Protein AF-A0A927AHJ4-F1 (afdb_monomer_lite)

pLDDT: mean 78.79, std 17.61, range [33.81, 98.25]

Foldseek 3Di:
DLVLLVVAPLVVLLVLLVVLCVVVVPDALLRSLLLLLLLLLLQLLPLLQVPDPDVPSNLCNAPVPVSVLLNSLSSSLSSSCSSLVHDSPPPCSSVVSVVLVCLLQLVPVAPVPVDDVPDSPPLLQLFQSSLSSSLSSQLSSQLSNQVSVLVVVVCVDPVSVVVSSVVSVVSSVVSSVLRLLLLLLLLQLQCLLPDPDDLVRSVVLSVVVNHDPSNNVSSVVSVVVDDDLVVSLVSHDLSCLLSSLSNLVVSCPSVVHRDPSSVVSSVVSCVSNVDDPVVSSVSSNSVND

Radius of gyration: 19.17 Å; chains: 1; bounding box: 46×44×54 Å

Structure (mmCIF, N/CA/C/O backbone):
data_AF-A0A927AHJ4-F1
#
_entry.id   AF-A0A927AHJ4-F1
#
loop_
_atom_site.group_PDB
_atom_site.id
_atom_site.type_symbol
_atom_site.label_atom_id
_atom_site.label_alt_id
_atom_site.label_comp_id
_atom_site.label_asym_id
_atom_site.label_entity_id
_atom_site.label_seq_id
_atom_site.pdbx_PDB_ins_code
_atom_site.Cartn_x
_atom_site.Cartn_y
_atom_site.Cartn_z
_atom_site.occupancy
_atom_site.B_iso_or_equiv
_atom_site.auth_seq_id
_atom_site.auth_comp_id
_atom_site.auth_asym_id
_atom_site.auth_atom_id
_atom_site.pdbx_PDB_model_num
ATOM 1 N N . LEU A 1 1 ? 13.690 13.723 -1.959 1.00 69.19 1 LEU A N 1
ATOM 2 C CA . LEU A 1 1 ? 13.551 12.605 -2.919 1.00 69.19 1 LEU A CA 1
ATOM 3 C C . LEU A 1 1 ? 14.905 12.055 -3.380 1.00 69.19 1 LEU A C 1
ATOM 5 O O . LEU A 1 1 ? 15.250 10.980 -2.925 1.00 69.19 1 LEU A O 1
ATOM 9 N N . LEU A 1 2 ? 15.726 12.778 -4.159 1.00 75.50 2 LEU A N 1
ATOM 10 C CA . LEU A 1 2 ? 17.047 12.284 -4.621 1.00 75.50 2 LEU A CA 1
ATOM 11 C C . LEU A 1 2 ? 17.959 11.728 -3.507 1.00 75.50 2 LEU A C 1
ATOM 13 O O . LEU A 1 2 ? 18.546 10.663 -3.662 1.00 75.50 2 LEU A O 1
ATOM 17 N N . GLY A 1 3 ? 18.043 12.418 -2.364 1.00 74.06 3 GLY A N 1
ATOM 18 C CA . GLY A 1 3 ? 18.821 11.944 -1.212 1.00 74.06 3 GLY A CA 1
ATOM 19 C C . GLY A 1 3 ? 18.291 10.655 -0.566 1.00 74.06 3 GLY A C 1
ATOM 20 O O . GLY A 1 3 ? 19.067 9.946 0.060 1.00 74.06 3 GLY A O 1
ATOM 21 N N . ILE A 1 4 ? 17.001 10.343 -0.732 1.00 75.50 4 ILE A N 1
ATOM 22 C CA . ILE A 1 4 ? 16.362 9.110 -0.237 1.00 75.50 4 ILE A CA 1
ATOM 23 C C . ILE A 1 4 ? 16.544 7.981 -1.253 1.00 75.50 4 ILE A C 1
ATOM 25 O O . ILE A 1 4 ? 16.882 6.871 -0.873 1.00 75.50 4 ILE A O 1
ATOM 29 N N . ILE A 1 5 ? 16.422 8.276 -2.552 1.00 81.75 5 ILE A N 1
ATOM 30 C CA . ILE A 1 5 ? 16.697 7.316 -3.634 1.00 81.75 5 ILE A CA 1
ATOM 31 C C . ILE A 1 5 ? 18.113 6.735 -3.503 1.00 81.75 5 ILE A C 1
ATOM 33 O O . ILE A 1 5 ? 18.320 5.546 -3.709 1.00 81.75 5 ILE A O 1
ATOM 37 N N . ASN A 1 6 ? 19.092 7.552 -3.101 1.00 84.94 6 ASN A N 1
ATOM 38 C CA . ASN A 1 6 ? 20.467 7.095 -2.870 1.00 84.94 6 ASN A CA 1
ATOM 39 C C . ASN A 1 6 ? 20.633 6.149 -1.665 1.00 84.94 6 ASN A C 1
ATOM 41 O O . ASN A 1 6 ? 21.707 5.575 -1.519 1.00 84.94 6 ASN A O 1
ATOM 45 N N . GLN A 1 7 ? 19.621 6.016 -0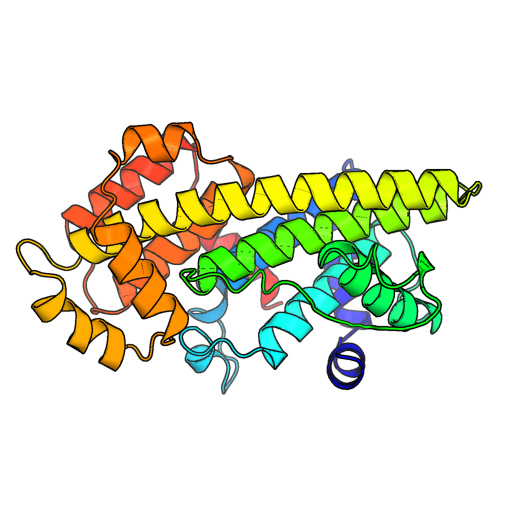.805 1.00 85.62 7 GLN A N 1
ATOM 46 C CA . GLN A 1 7 ? 19.634 5.118 0.353 1.00 85.62 7 GLN A CA 1
ATOM 47 C C . GLN A 1 7 ? 19.030 3.745 0.032 1.00 85.62 7 GLN A C 1
ATOM 49 O O . GLN A 1 7 ? 19.074 2.861 0.881 1.00 85.62 7 GLN A O 1
ATOM 54 N N . VAL A 1 8 ? 18.460 3.556 -1.166 1.00 87.38 8 VAL A N 1
ATOM 55 C CA . VAL A 1 8 ? 17.911 2.262 -1.581 1.00 87.38 8 VAL A CA 1
ATOM 56 C C . VAL A 1 8 ? 19.048 1.253 -1.732 1.00 87.38 8 VAL A C 1
ATOM 58 O O . VAL A 1 8 ? 19.974 1.453 -2.521 1.00 87.38 8 VAL A O 1
ATOM 61 N N . ASP A 1 9 ? 18.947 0.144 -1.001 1.00 90.94 9 ASP A N 1
ATOM 62 C CA . ASP A 1 9 ? 19.813 -1.014 -1.188 1.00 90.94 9 ASP A CA 1
ATOM 63 C C . ASP A 1 9 ? 19.350 -1.800 -2.421 1.00 90.94 9 ASP A C 1
ATOM 65 O O . ASP A 1 9 ? 18.454 -2.643 -2.363 1.00 90.94 9 ASP A O 1
ATOM 69 N N . VAL A 1 10 ? 19.959 -1.491 -3.565 1.00 94.69 10 VAL A N 1
ATOM 70 C CA . VAL A 1 10 ? 19.630 -2.135 -4.844 1.00 94.69 10 VAL A CA 1
ATOM 71 C C . VAL A 1 10 ? 19.998 -3.619 -4.876 1.00 94.69 10 VAL A C 1
ATOM 73 O O . VAL A 1 10 ? 19.383 -4.370 -5.625 1.00 94.69 10 VAL A O 1
ATOM 76 N N . VAL A 1 11 ? 20.962 -4.062 -4.059 1.00 94.75 11 VAL A N 1
ATOM 77 C CA . VAL A 1 11 ? 21.350 -5.479 -3.985 1.00 94.75 11 VAL A CA 1
ATOM 78 C C . VAL A 1 11 ? 20.276 -6.262 -3.245 1.00 94.75 11 VAL A C 1
ATOM 80 O O . VAL A 1 11 ? 19.843 -7.311 -3.721 1.00 94.75 11 VAL A O 1
ATOM 83 N N . LYS A 1 12 ? 19.802 -5.728 -2.113 1.00 92.12 12 LYS A N 1
ATOM 84 C CA . LYS A 1 12 ? 18.667 -6.309 -1.394 1.00 92.12 12 LYS A CA 1
ATOM 85 C C . LYS A 1 12 ? 17.409 -6.318 -2.266 1.00 92.12 12 LYS A C 1
ATOM 87 O O . LYS A 1 12 ? 16.767 -7.358 -2.383 1.00 92.12 12 LYS A O 1
ATOM 92 N N . ALA A 1 13 ? 17.093 -5.196 -2.917 1.00 94.06 13 ALA A N 1
ATOM 93 C CA . ALA A 1 13 ? 15.915 -5.083 -3.775 1.00 94.06 13 ALA A CA 1
ATOM 94 C C . ALA A 1 13 ? 15.897 -6.153 -4.882 1.00 94.06 13 ALA A C 1
ATOM 96 O O . ALA A 1 13 ? 14.869 -6.789 -5.106 1.00 94.06 13 ALA A O 1
ATOM 97 N N . GLU A 1 14 ? 17.037 -6.392 -5.536 1.00 95.88 14 GLU A N 1
ATOM 98 C CA . GLU A 1 14 ? 17.171 -7.442 -6.549 1.00 95.88 14 GLU A CA 1
ATOM 99 C C . GLU A 1 14 ? 1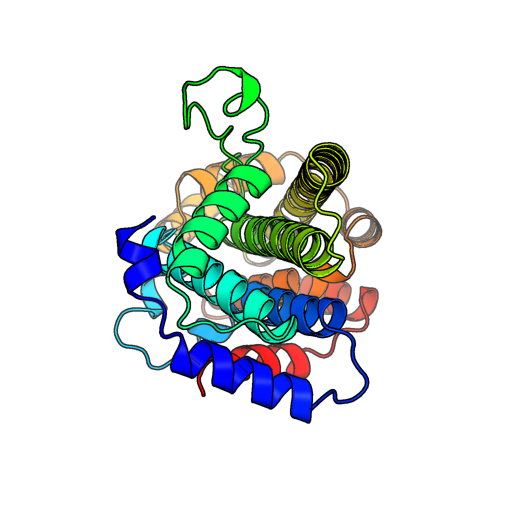6.996 -8.845 -5.947 1.00 95.88 14 GLU A C 1
ATOM 101 O O . GLU A 1 14 ? 16.248 -9.664 -6.484 1.00 95.88 14 GLU A O 1
ATOM 106 N N . ALA A 1 15 ? 17.634 -9.117 -4.804 1.00 94.62 15 ALA A N 1
ATOM 107 C CA . ALA A 1 15 ? 17.540 -10.409 -4.128 1.00 94.62 15 ALA A CA 1
ATOM 108 C C . ALA A 1 15 ? 16.101 -10.743 -3.700 1.00 94.62 15 ALA A C 1
ATOM 110 O O . ALA A 1 15 ? 15.658 -11.880 -3.861 1.00 94.62 15 ALA A O 1
ATOM 111 N N . ASP A 1 16 ? 15.352 -9.766 -3.192 1.00 93.38 16 ASP A N 1
ATOM 112 C CA . ASP A 1 16 ? 13.962 -9.962 -2.772 1.00 93.38 16 ASP A CA 1
ATOM 113 C C . ASP A 1 16 ? 13.049 -10.296 -3.956 1.00 93.38 16 ASP A C 1
ATOM 115 O O . ASP A 1 16 ? 12.212 -11.199 -3.871 1.00 93.38 16 ASP A O 1
ATOM 119 N N . VAL A 1 17 ? 13.266 -9.649 -5.102 1.00 96.75 17 VAL A N 1
ATOM 120 C CA . VAL A 1 17 ? 12.533 -9.948 -6.339 1.00 96.75 17 VAL A CA 1
ATOM 121 C C . VAL A 1 17 ? 12.872 -11.342 -6.852 1.00 96.75 17 VAL A C 1
ATOM 123 O O . VAL A 1 17 ? 11.969 -12.088 -7.225 1.00 96.75 17 VAL A O 1
ATOM 126 N N . GLN A 1 18 ? 14.147 -11.736 -6.813 1.00 96.06 18 GLN A N 1
ATOM 127 C CA . GLN A 1 18 ? 14.566 -13.084 -7.200 1.00 96.06 18 GLN A CA 1
ATOM 128 C C . GLN A 1 18 ? 13.919 -14.153 -6.310 1.00 96.06 18 GLN A C 1
ATOM 130 O O . GLN A 1 18 ? 13.421 -15.152 -6.829 1.00 96.06 18 GLN A O 1
ATOM 135 N N . LYS A 1 19 ? 13.860 -13.944 -4.985 1.00 94.75 19 LYS A N 1
ATOM 136 C CA . LYS A 1 19 ? 13.137 -14.841 -4.060 1.00 94.75 19 LYS A CA 1
ATOM 137 C C . LYS A 1 19 ? 11.660 -14.957 -4.456 1.00 94.75 19 LYS A C 1
ATOM 139 O O . LYS A 1 19 ? 11.103 -16.055 -4.464 1.00 94.75 19 LYS A O 1
ATOM 144 N N . LEU A 1 20 ? 11.024 -13.836 -4.799 1.00 94.06 20 LEU A N 1
ATOM 145 C CA . LEU A 1 20 ? 9.612 -13.798 -5.171 1.00 94.06 20 LEU A CA 1
ATOM 146 C C . LEU A 1 20 ? 9.346 -14.510 -6.508 1.00 94.06 20 LEU A C 1
ATOM 148 O O . LEU A 1 20 ? 8.425 -15.318 -6.592 1.00 94.06 20 LEU A O 1
ATOM 152 N N . GLN A 1 21 ? 10.191 -14.290 -7.516 1.00 96.50 21 GLN A N 1
ATOM 153 C CA . GLN A 1 21 ? 10.128 -14.982 -8.808 1.00 96.50 21 GLN A CA 1
ATOM 154 C C . GLN A 1 21 ? 10.401 -16.486 -8.674 1.00 96.50 21 GLN A C 1
ATOM 156 O O . GLN A 1 21 ? 9.746 -17.286 -9.328 1.00 96.50 21 GLN A O 1
ATOM 161 N N . GLN A 1 22 ? 11.311 -16.904 -7.788 1.00 96.50 22 GLN A N 1
ATOM 162 C CA . GLN A 1 22 ? 11.526 -18.327 -7.490 1.00 96.50 22 GLN A CA 1
ATOM 163 C C . GLN A 1 22 ? 10.299 -18.970 -6.835 1.00 96.50 22 GLN A C 1
ATOM 165 O O . GLN A 1 22 ? 9.988 -20.129 -7.106 1.00 96.50 22 GLN A O 1
ATOM 170 N N . LYS A 1 23 ? 9.599 -18.225 -5.972 1.00 95.19 23 LYS A N 1
ATOM 171 C CA . LYS A 1 23 ? 8.364 -18.679 -5.323 1.00 95.19 23 LYS A CA 1
ATOM 172 C C . LYS A 1 23 ? 7.185 -18.751 -6.300 1.00 95.19 23 LYS A C 1
ATOM 174 O O . LYS A 1 23 ? 6.319 -19.606 -6.125 1.00 95.19 23 LYS A O 1
ATOM 179 N N . TYR A 1 24 ? 7.162 -17.882 -7.308 1.00 95.81 24 TYR A N 1
ATOM 180 C CA . TYR A 1 24 ? 6.104 -17.790 -8.314 1.00 95.81 24 TYR A CA 1
ATOM 181 C C . TYR A 1 24 ? 6.693 -17.803 -9.740 1.00 95.81 24 TYR A C 1
ATOM 183 O O . TYR A 1 24 ? 6.660 -16.783 -10.428 1.00 95.81 24 TYR A O 1
ATOM 191 N N . PRO A 1 25 ? 7.239 -18.945 -10.202 1.00 95.62 25 PRO A N 1
ATOM 192 C CA . PRO A 1 25 ? 8.015 -19.011 -11.446 1.00 95.62 25 PRO A CA 1
ATOM 193 C C . PRO A 1 25 ? 7.189 -18.766 -12.715 1.00 95.62 25 PRO A C 1
ATOM 195 O O . PRO A 1 25 ? 7.741 -18.351 -13.731 1.00 95.62 25 PRO A O 1
ATOM 198 N N . ASP A 1 26 ? 5.877 -19.004 -12.658 1.00 96.62 26 ASP A N 1
ATOM 199 C CA . ASP A 1 26 ? 4.968 -18.863 -13.803 1.00 96.62 26 ASP A CA 1
ATOM 200 C C . ASP A 1 26 ? 4.329 -17.465 -13.901 1.00 96.62 26 ASP A C 1
ATOM 202 O O . ASP A 1 26 ? 3.559 -17.185 -14.825 1.00 96.62 26 ASP A O 1
ATOM 206 N N . GLU A 1 27 ? 4.611 -16.580 -12.942 1.00 97.12 27 GLU A N 1
ATOM 207 C CA . GLU A 1 27 ? 4.037 -15.240 -12.913 1.00 97.12 27 GLU A CA 1
ATOM 208 C C . GLU A 1 27 ? 4.781 -14.257 -13.812 1.00 97.12 27 GLU A C 1
ATOM 210 O O . GLU A 1 27 ? 6.009 -14.201 -13.876 1.00 97.12 27 GLU A O 1
ATOM 215 N N . LYS A 1 28 ? 4.005 -13.418 -14.495 1.00 96.94 28 LYS A N 1
ATOM 216 C CA . LYS A 1 28 ? 4.517 -12.329 -15.326 1.00 96.94 28 LYS A CA 1
ATOM 217 C C . LYS A 1 28 ? 5.069 -11.187 -14.460 1.00 96.94 28 LYS A C 1
ATOM 219 O O . LYS A 1 28 ? 4.633 -11.023 -13.318 1.00 96.94 28 LYS A O 1
ATOM 224 N N . PRO A 1 29 ? 5.935 -10.315 -15.013 1.00 97.06 29 PRO A N 1
ATOM 225 C CA . PRO A 1 29 ? 6.487 -9.166 -14.290 1.00 97.06 29 PRO A CA 1
ATOM 226 C C . PRO A 1 29 ? 5.445 -8.301 -13.570 1.00 97.06 29 PRO A C 1
ATOM 228 O O . PRO A 1 29 ? 5.649 -7.917 -12.423 1.00 97.06 29 PRO A O 1
ATOM 231 N N . ASN A 1 30 ? 4.296 -8.041 -14.201 1.00 95.81 30 ASN A N 1
ATOM 232 C CA . ASN A 1 30 ? 3.216 -7.257 -13.600 1.00 95.81 30 ASN A CA 1
ATOM 233 C C . ASN A 1 30 ? 2.517 -7.972 -12.425 1.00 95.81 30 ASN A C 1
ATOM 235 O O . ASN A 1 30 ? 2.034 -7.310 -11.510 1.00 95.81 30 ASN A O 1
ATOM 239 N N . GLN A 1 31 ? 2.486 -9.306 -12.414 1.00 97.44 31 GLN A N 1
ATOM 240 C CA . GLN A 1 31 ? 1.946 -10.099 -11.304 1.00 97.44 31 GLN A CA 1
ATOM 241 C C . GLN A 1 31 ? 2.922 -10.109 -10.117 1.00 97.44 31 GLN A C 1
ATOM 243 O O . GLN A 1 31 ? 2.509 -9.868 -8.984 1.00 97.44 31 GLN A O 1
ATOM 248 N N . ILE A 1 32 ? 4.224 -10.250 -10.387 1.00 97.94 32 ILE A N 1
ATOM 249 C CA . ILE A 1 32 ? 5.285 -10.095 -9.379 1.00 97.94 32 ILE A CA 1
ATOM 250 C C . ILE A 1 32 ? 5.265 -8.678 -8.784 1.00 97.94 32 ILE A C 1
ATOM 252 O O . ILE A 1 32 ? 5.296 -8.515 -7.565 1.00 97.94 32 ILE A O 1
ATOM 256 N N . ALA A 1 33 ? 5.137 -7.649 -9.625 1.00 97.62 33 ALA A N 1
ATOM 257 C CA . ALA A 1 33 ? 4.999 -6.259 -9.193 1.00 97.62 33 ALA A CA 1
ATOM 258 C C . ALA A 1 33 ? 3.782 -6.049 -8.285 1.00 97.62 33 ALA A C 1
ATOM 260 O O . ALA A 1 33 ? 3.899 -5.429 -7.230 1.00 97.62 33 ALA A O 1
ATOM 261 N N . HIS A 1 34 ? 2.631 -6.617 -8.645 1.00 96.00 34 HIS A N 1
ATOM 262 C CA . HIS A 1 34 ? 1.431 -6.546 -7.820 1.00 96.00 34 HIS A CA 1
ATOM 263 C C . HIS A 1 34 ? 1.634 -7.184 -6.435 1.00 96.00 34 HIS A C 1
ATOM 265 O O . HIS A 1 34 ? 1.206 -6.624 -5.426 1.00 96.00 34 HIS A O 1
ATOM 271 N N . ARG A 1 35 ? 2.357 -8.310 -6.350 1.00 94.31 35 ARG A N 1
ATOM 272 C CA . ARG A 1 35 ? 2.724 -8.915 -5.060 1.00 94.31 35 ARG A CA 1
ATOM 273 C C . ARG A 1 35 ? 3.608 -7.998 -4.222 1.00 94.31 35 ARG A C 1
ATOM 275 O O . ARG A 1 35 ? 3.314 -7.814 -3.047 1.00 94.31 35 ARG A O 1
ATOM 282 N N . LEU A 1 36 ? 4.623 -7.375 -4.822 1.00 94.88 36 LEU A N 1
ATOM 283 C CA . LEU A 1 36 ? 5.473 -6.394 -4.137 1.00 94.88 36 LEU A CA 1
ATOM 284 C C . LEU A 1 36 ? 4.646 -5.220 -3.594 1.00 94.88 36 LEU A C 1
ATOM 286 O O . LEU A 1 36 ? 4.822 -4.816 -2.447 1.00 94.88 36 LEU A O 1
ATOM 290 N N . MET A 1 37 ? 3.705 -4.703 -4.390 1.00 94.19 37 MET A N 1
ATOM 291 C CA . MET A 1 37 ? 2.802 -3.625 -3.975 1.00 94.19 37 MET A CA 1
ATOM 292 C C . MET A 1 37 ? 1.949 -4.044 -2.774 1.00 94.19 37 MET A C 1
ATOM 294 O O . MET A 1 37 ? 1.899 -3.325 -1.780 1.00 94.19 37 MET A O 1
ATOM 298 N N . MET A 1 38 ? 1.342 -5.230 -2.820 1.00 91.56 38 MET A N 1
ATOM 299 C CA . MET A 1 38 ? 0.570 -5.786 -1.707 1.00 91.56 38 MET A CA 1
ATOM 300 C C . MET A 1 38 ? 1.423 -5.956 -0.439 1.00 91.56 38 MET A C 1
ATOM 302 O O . MET A 1 38 ? 1.003 -5.526 0.635 1.00 91.56 38 MET A O 1
ATOM 306 N N . GLU A 1 39 ? 2.622 -6.543 -0.539 1.00 89.06 39 GLU A N 1
ATOM 307 C CA . GLU A 1 39 ? 3.513 -6.738 0.614 1.00 89.06 39 GLU A CA 1
ATOM 308 C C . GLU A 1 39 ? 3.876 -5.393 1.263 1.00 89.06 39 GLU A C 1
ATOM 310 O O . GLU A 1 39 ? 3.746 -5.217 2.479 1.00 89.06 39 GLU A O 1
ATOM 315 N N . LYS A 1 40 ? 4.257 -4.401 0.450 1.00 88.94 40 LYS A N 1
ATOM 316 C CA . LYS A 1 40 ? 4.608 -3.058 0.928 1.00 88.94 40 LYS A CA 1
ATOM 317 C C . LYS A 1 40 ? 3.387 -2.314 1.479 1.00 88.94 40 LYS A C 1
ATOM 319 O O . LYS A 1 40 ? 3.535 -1.577 2.452 1.00 88.94 40 LYS A O 1
ATOM 324 N N . ALA A 1 41 ? 2.191 -2.513 0.917 1.00 88.00 41 ALA A N 1
ATOM 325 C CA . ALA A 1 41 ? 0.949 -1.924 1.423 1.00 88.00 41 ALA A CA 1
ATOM 326 C C . ALA A 1 41 ? 0.579 -2.485 2.802 1.00 88.00 41 ALA A C 1
ATOM 328 O O . ALA A 1 41 ? 0.231 -1.719 3.699 1.00 88.00 41 ALA A O 1
ATOM 329 N N . VAL A 1 42 ? 0.713 -3.800 3.004 1.00 85.31 42 VAL A N 1
ATOM 330 C CA . VAL A 1 42 ? 0.516 -4.446 4.313 1.00 85.31 42 VAL A CA 1
ATOM 331 C C . VAL A 1 42 ? 1.554 -3.958 5.327 1.00 85.31 42 VAL A C 1
ATOM 333 O O . VAL A 1 42 ? 1.204 -3.639 6.464 1.00 85.31 42 VAL A O 1
ATOM 336 N N . TYR A 1 43 ? 2.819 -3.824 4.919 1.00 80.25 43 TYR A N 1
ATOM 337 C CA . TYR A 1 43 ? 3.875 -3.269 5.770 1.00 80.25 43 TYR A CA 1
ATOM 338 C C . TYR A 1 43 ? 3.604 -1.813 6.163 1.00 80.25 43 TYR A C 1
ATOM 340 O O . TYR A 1 43 ? 3.662 -1.472 7.343 1.00 80.25 43 TYR A O 1
ATOM 348 N N . GLY A 1 44 ? 3.242 -0.969 5.191 1.00 75.81 44 GLY A N 1
ATOM 349 C CA . GLY A 1 44 ? 2.850 0.426 5.403 1.00 75.81 44 GLY A CA 1
ATOM 350 C C . GLY A 1 44 ? 1.548 0.593 6.194 1.00 75.81 44 GLY A C 1
ATOM 351 O O . GLY A 1 44 ? 1.313 1.668 6.744 1.00 75.81 44 GLY A O 1
ATOM 352 N N . GLY A 1 45 ? 0.737 -0.468 6.280 1.00 70.12 45 GLY A N 1
ATOM 353 C CA . GLY A 1 45 ? -0.434 -0.585 7.149 1.00 70.12 45 GLY A CA 1
ATOM 354 C C . GLY A 1 45 ? -0.108 -0.862 8.622 1.00 70.12 45 GLY A C 1
ATOM 355 O O . GLY A 1 45 ? -0.999 -0.779 9.457 1.00 70.12 45 GLY A O 1
ATOM 356 N N . GLY A 1 46 ? 1.155 -1.153 8.950 1.00 65.75 46 GLY A N 1
ATOM 357 C CA . GLY A 1 46 ? 1.672 -1.178 10.320 1.00 65.75 46 GLY A CA 1
ATOM 358 C C . GLY A 1 46 ? 1.978 -2.559 10.909 1.00 65.75 46 GLY A C 1
ATOM 359 O O . GLY A 1 46 ? 2.751 -2.654 11.864 1.00 65.75 46 GLY A O 1
ATOM 360 N N . MET A 1 47 ? 1.491 -3.652 10.311 1.00 56.94 47 MET A N 1
ATOM 361 C CA . MET A 1 47 ? 1.764 -5.009 10.814 1.00 56.94 47 MET A CA 1
ATOM 362 C C . MET A 1 47 ? 3.223 -5.467 10.641 1.00 56.94 47 MET A C 1
ATOM 364 O O . MET A 1 47 ? 3.719 -6.235 11.462 1.00 56.94 47 MET A O 1
ATOM 368 N N . GLY A 1 48 ? 3.933 -4.997 9.610 1.00 46.47 48 GLY A N 1
ATOM 369 C CA . GLY A 1 48 ? 5.349 -5.340 9.375 1.00 46.47 48 GLY A CA 1
ATOM 370 C C . GLY A 1 48 ? 6.342 -4.657 10.320 1.00 46.47 48 GLY A C 1
ATOM 371 O O . GLY A 1 48 ? 7.486 -5.097 10.434 1.00 46.47 48 GLY A O 1
ATOM 372 N N . LEU A 1 49 ? 5.890 -3.612 11.021 1.00 48.81 49 LEU A N 1
ATOM 373 C CA . LEU A 1 49 ? 6.689 -2.788 11.930 1.00 48.81 49 LEU A CA 1
ATOM 374 C C . LEU A 1 49 ? 6.496 -3.164 13.407 1.00 48.81 49 LEU A C 1
ATOM 376 O O . LEU A 1 49 ? 7.423 -2.999 14.197 1.00 48.81 49 LEU A O 1
ATOM 380 N N . ALA A 1 50 ? 5.338 -3.732 13.773 1.00 45.62 50 ALA A N 1
ATOM 381 C CA . ALA A 1 50 ? 5.092 -4.283 15.112 1.00 45.62 50 ALA A CA 1
ATOM 382 C C . ALA A 1 50 ? 6.006 -5.482 15.439 1.00 45.62 50 ALA A C 1
ATOM 384 O O . ALA A 1 50 ? 6.305 -5.740 16.603 1.00 45.62 50 ALA A O 1
ATOM 385 N N . THR A 1 51 ? 6.478 -6.199 14.414 1.00 39.25 51 THR A N 1
ATOM 386 C CA . THR A 1 51 ? 7.384 -7.350 14.547 1.00 39.25 51 THR A CA 1
ATOM 387 C C . THR A 1 51 ? 8.847 -7.024 14.212 1.00 39.25 51 THR A C 1
ATOM 389 O O . THR A 1 51 ? 9.713 -7.862 14.453 1.00 39.25 51 THR A O 1
ATOM 392 N N . SER A 1 52 ? 9.164 -5.827 13.689 1.00 37.59 52 SER A N 1
ATOM 393 C CA . SER A 1 52 ? 10.530 -5.487 13.267 1.00 37.59 52 SER A CA 1
ATOM 394 C C . SER A 1 52 ? 11.332 -4.848 14.403 1.00 37.59 52 SER A C 1
ATOM 396 O O . SER A 1 52 ? 11.105 -3.699 14.783 1.00 37.59 52 SER A O 1
ATOM 398 N N . LEU A 1 53 ? 12.335 -5.572 14.897 1.00 36.66 53 LEU A N 1
ATOM 399 C CA . LEU A 1 53 ? 13.378 -5.094 15.812 1.00 36.66 53 LEU A CA 1
ATOM 400 C C . LEU A 1 53 ? 14.388 -4.166 15.101 1.00 36.66 53 LEU A C 1
ATOM 402 O O . LEU A 1 53 ? 15.596 -4.362 15.208 1.00 36.66 53 LEU A O 1
ATOM 406 N N . LEU A 1 54 ? 13.920 -3.158 14.360 1.00 34.75 54 LEU A N 1
ATOM 407 C CA . LEU A 1 54 ? 14.773 -2.061 13.899 1.00 34.75 54 LEU A CA 1
ATOM 408 C C . LEU A 1 54 ? 14.700 -0.927 14.934 1.00 34.75 54 LEU A C 1
ATOM 410 O O . LEU A 1 54 ? 13.629 -0.331 15.102 1.00 34.75 54 LEU A O 1
ATOM 414 N N . PRO A 1 55 ? 15.799 -0.602 15.644 1.00 33.81 55 PRO A N 1
ATOM 415 C CA . PRO A 1 55 ? 15.818 0.520 16.575 1.00 33.81 55 PRO A CA 1
ATOM 416 C C . PRO A 1 55 ? 15.434 1.816 15.843 1.00 33.81 55 PRO A C 1
ATOM 418 O O . PRO A 1 55 ? 16.158 2.269 14.962 1.00 33.81 55 PRO A O 1
ATOM 421 N N . GLY A 1 56 ? 14.280 2.395 16.188 1.00 39.41 56 GLY A N 1
ATOM 422 C CA . GLY A 1 56 ? 13.776 3.658 15.626 1.00 39.41 56 GLY A CA 1
ATOM 423 C C . GLY A 1 56 ? 12.560 3.553 14.694 1.00 39.41 56 GLY A C 1
ATOM 424 O O . GLY A 1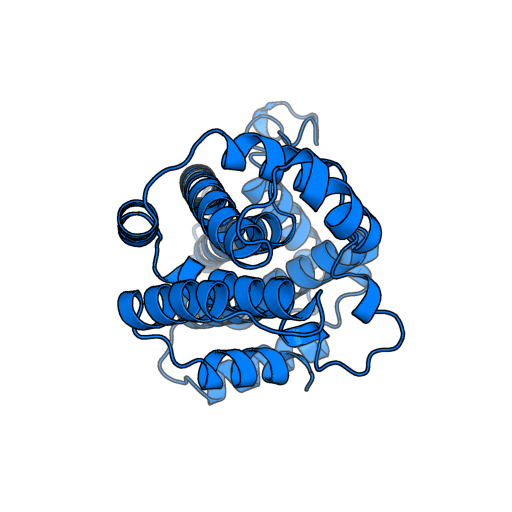 56 ? 11.868 4.551 14.525 1.00 39.41 56 GLY A O 1
ATOM 425 N N . ALA A 1 57 ? 12.226 2.372 14.156 1.00 41.06 57 ALA A N 1
ATOM 426 C CA . ALA A 1 57 ? 11.113 2.218 13.204 1.00 41.06 57 ALA A CA 1
ATOM 427 C C . ALA A 1 57 ? 9.723 2.135 13.873 1.00 41.06 57 ALA A C 1
ATOM 429 O O . ALA A 1 57 ? 8.721 2.534 13.285 1.00 41.06 57 ALA A O 1
ATOM 430 N N . ALA A 1 58 ? 9.658 1.694 15.135 1.00 39.22 58 ALA A N 1
ATOM 431 C CA . ALA A 1 58 ? 8.405 1.563 15.889 1.00 39.22 58 ALA A CA 1
ATOM 432 C C . ALA A 1 58 ? 7.671 2.904 16.130 1.00 39.22 58 ALA A C 1
ATOM 434 O O . ALA A 1 58 ? 6.470 2.913 16.384 1.00 39.22 58 ALA A O 1
ATOM 435 N N . LEU A 1 59 ? 8.367 4.045 16.022 1.00 35.09 59 LEU A N 1
ATOM 436 C CA . LEU A 1 59 ? 7.770 5.384 16.136 1.00 35.09 59 LEU A CA 1
ATOM 437 C C . LEU A 1 59 ? 7.152 5.895 14.818 1.00 35.09 59 LEU A C 1
ATOM 439 O O . LEU A 1 59 ? 6.362 6.837 14.854 1.00 35.09 59 LEU A O 1
ATOM 443 N N . ALA A 1 60 ? 7.456 5.269 13.675 1.00 42.47 60 ALA A N 1
ATOM 444 C CA . ALA A 1 60 ? 7.003 5.703 12.348 1.00 42.47 60 ALA A CA 1
ATOM 445 C C . ALA A 1 60 ? 5.542 5.324 12.023 1.00 42.47 60 ALA A C 1
ATOM 447 O O . ALA A 1 60 ? 5.026 5.716 10.983 1.00 42.47 60 ALA A O 1
ATOM 448 N N . LEU A 1 61 ? 4.864 4.578 12.904 1.00 42.75 61 LEU A N 1
ATOM 449 C CA . LEU A 1 61 ? 3.454 4.189 12.740 1.00 42.75 61 LEU A CA 1
ATOM 450 C C . LEU A 1 61 ? 2.473 5.362 12.892 1.00 42.75 61 LEU A C 1
ATOM 452 O O . LEU A 1 61 ? 1.345 5.293 12.415 1.00 42.75 61 LEU A O 1
ATOM 456 N N . LEU A 1 62 ? 2.890 6.424 13.584 1.00 44.78 62 LEU A N 1
ATOM 457 C CA . LEU A 1 62 ? 1.994 7.486 14.060 1.00 44.78 62 LEU A CA 1
ATOM 458 C C . LEU A 1 62 ? 2.419 8.867 13.549 1.00 44.78 62 LEU A C 1
ATOM 460 O O . LEU A 1 62 ? 1.596 9.755 13.328 1.00 44.78 62 LEU A O 1
ATOM 464 N N . THR A 1 63 ? 3.708 9.014 13.249 1.00 47.34 63 THR A N 1
ATOM 465 C CA . THR A 1 63 ? 4.236 10.105 12.437 1.00 47.34 63 THR A CA 1
ATOM 466 C C . THR A 1 63 ? 4.318 9.636 10.993 1.00 47.34 63 THR A C 1
ATOM 468 O O . THR A 1 63 ? 4.947 8.615 10.736 1.00 47.34 63 THR A O 1
ATOM 471 N N . VAL A 1 64 ? 3.751 10.386 10.044 1.00 50.09 64 VAL A N 1
ATOM 472 C CA . VAL A 1 64 ? 4.075 10.236 8.618 1.00 50.09 64 VAL A CA 1
ATOM 473 C C . VAL A 1 64 ? 5.568 10.536 8.462 1.00 50.09 64 VAL A C 1
ATOM 475 O O . VAL A 1 64 ? 5.952 11.680 8.217 1.00 50.09 64 VAL A O 1
ATOM 478 N N . ASP A 1 65 ? 6.435 9.544 8.680 1.00 62.62 65 ASP A N 1
ATOM 479 C CA . ASP A 1 65 ? 7.846 9.684 8.355 1.00 62.62 65 ASP A CA 1
ATOM 480 C C . ASP A 1 65 ? 7.938 9.651 6.833 1.00 62.62 65 ASP A C 1
ATOM 482 O O . ASP A 1 65 ? 8.001 8.605 6.177 1.00 62.62 65 ASP A O 1
ATOM 486 N N . LEU A 1 66 ? 7.868 10.853 6.268 1.00 66.94 66 LEU A N 1
ATOM 487 C CA . LEU A 1 66 ? 7.949 11.086 4.842 1.00 66.94 66 LEU A CA 1
ATOM 488 C C . LEU A 1 66 ? 9.232 10.478 4.264 1.00 66.94 66 LEU A C 1
ATOM 490 O O . LEU A 1 66 ? 9.221 10.039 3.119 1.00 66.94 66 LEU A O 1
ATOM 494 N N . ALA A 1 67 ? 10.326 10.413 5.033 1.00 69.75 67 ALA A N 1
ATOM 495 C CA . ALA A 1 67 ? 11.567 9.809 4.569 1.00 69.75 67 ALA A CA 1
ATOM 496 C C . ALA A 1 67 ? 11.455 8.282 4.488 1.00 69.75 67 ALA A C 1
ATOM 498 O O . ALA A 1 67 ? 11.775 7.718 3.442 1.00 69.75 67 ALA A O 1
ATOM 499 N N . ALA A 1 68 ? 10.946 7.629 5.536 1.00 73.75 68 ALA A N 1
ATOM 500 C CA . ALA A 1 68 ? 10.768 6.176 5.563 1.00 73.75 68 ALA A CA 1
ATOM 501 C C . ALA A 1 68 ? 9.757 5.689 4.510 1.00 73.75 68 ALA A C 1
ATOM 503 O O . ALA A 1 68 ? 10.026 4.740 3.775 1.00 73.75 68 ALA A O 1
ATOM 504 N N . THR A 1 69 ? 8.620 6.375 4.378 1.00 75.25 69 THR A N 1
ATOM 505 C CA . THR A 1 69 ? 7.594 6.055 3.367 1.00 75.25 69 THR A CA 1
ATOM 506 C C . THR A 1 69 ? 8.105 6.279 1.943 1.00 75.25 69 THR A C 1
ATOM 508 O O . THR A 1 69 ? 7.914 5.422 1.082 1.00 75.25 69 THR A O 1
ATOM 511 N N . THR A 1 70 ? 8.837 7.371 1.695 1.00 80.69 70 THR A N 1
ATOM 512 C CA . THR A 1 70 ? 9.475 7.619 0.391 1.00 80.69 70 THR A CA 1
ATOM 513 C C . THR A 1 70 ? 10.556 6.582 0.082 1.00 80.69 70 THR A C 1
ATOM 515 O O . THR A 1 70 ? 10.710 6.198 -1.077 1.00 80.69 70 THR A O 1
ATOM 518 N N . LEU A 1 71 ? 11.314 6.122 1.085 1.00 85.06 71 LEU A N 1
ATOM 519 C CA . LEU A 1 71 ? 12.321 5.074 0.911 1.00 85.06 71 LEU A CA 1
ATOM 520 C C . LEU A 1 71 ? 11.660 3.753 0.516 1.00 85.06 71 LEU A C 1
ATOM 522 O O . LEU A 1 71 ? 12.043 3.175 -0.496 1.00 85.06 71 LEU A O 1
ATOM 526 N N . LEU A 1 72 ? 10.620 3.346 1.248 1.00 85.94 72 LEU A N 1
ATOM 527 C CA . LEU A 1 72 ? 9.828 2.147 0.966 1.00 85.94 72 LEU A CA 1
ATOM 528 C C . LEU A 1 72 ? 9.244 2.173 -0.456 1.00 85.94 72 LEU A C 1
ATOM 530 O O . LEU A 1 72 ? 9.331 1.196 -1.196 1.00 85.94 72 LEU A O 1
ATOM 534 N N . GLN A 1 73 ? 8.680 3.315 -0.853 1.00 88.81 73 GLN A N 1
ATOM 535 C CA . GLN A 1 73 ? 8.139 3.542 -2.192 1.00 88.81 73 GLN A CA 1
ATOM 536 C C . GLN A 1 73 ? 9.228 3.522 -3.274 1.00 88.81 73 GLN A C 1
ATOM 538 O O . GLN A 1 73 ? 9.023 2.946 -4.339 1.00 88.81 73 GLN A O 1
ATOM 543 N N . SER A 1 74 ? 10.395 4.117 -3.009 1.00 91.06 74 SER A N 1
ATOM 544 C CA . SER A 1 74 ? 11.526 4.107 -3.946 1.00 91.06 74 SER A CA 1
ATOM 545 C C . SER A 1 74 ? 12.073 2.693 -4.137 1.00 91.06 74 SER A C 1
ATOM 547 O O . SER A 1 74 ? 12.289 2.276 -5.271 1.00 91.06 74 SER A O 1
ATOM 549 N N . GLU A 1 75 ? 12.250 1.941 -3.048 1.00 93.69 75 GLU A N 1
ATOM 550 C CA . GLU A 1 75 ? 12.658 0.534 -3.073 1.00 93.69 75 GLU A CA 1
ATOM 551 C C . GLU A 1 75 ? 11.676 -0.307 -3.893 1.00 93.69 75 GLU A C 1
ATOM 553 O O . GLU A 1 75 ? 12.105 -1.045 -4.772 1.00 93.69 75 GLU A O 1
ATOM 558 N N . MET A 1 76 ? 10.366 -0.131 -3.690 1.00 96.06 76 MET A N 1
ATOM 559 C CA . MET A 1 76 ? 9.343 -0.818 -4.481 1.00 96.06 76 MET A CA 1
ATOM 560 C C . MET A 1 76 ? 9.490 -0.535 -5.983 1.00 96.06 76 MET A C 1
ATOM 562 O O . MET A 1 76 ? 9.396 -1.460 -6.782 1.00 96.06 76 MET A O 1
ATOM 566 N N . VAL A 1 77 ? 9.760 0.709 -6.397 1.00 96.56 77 VAL A N 1
ATOM 567 C CA . VAL A 1 77 ? 9.971 1.023 -7.824 1.00 96.56 77 VAL A CA 1
ATOM 568 C C . VAL A 1 77 ? 11.210 0.306 -8.377 1.00 96.56 77 VAL A C 1
ATOM 570 O O . VAL A 1 77 ? 11.147 -0.246 -9.475 1.00 96.56 77 VAL A O 1
ATOM 573 N N . TYR A 1 78 ? 12.306 0.242 -7.612 1.00 97.50 78 TYR A N 1
ATOM 574 C CA . TYR A 1 78 ? 13.480 -0.564 -7.974 1.00 97.50 78 TYR A CA 1
ATOM 575 C C . TYR A 1 78 ? 13.144 -2.058 -8.071 1.00 97.50 78 TYR A C 1
ATOM 577 O O . TYR A 1 78 ? 13.544 -2.717 -9.027 1.00 97.50 78 TYR A O 1
ATOM 585 N N . GLN A 1 79 ? 12.376 -2.597 -7.125 1.00 98.12 79 GLN A N 1
ATOM 586 C CA . GLN A 1 79 ? 11.958 -3.998 -7.144 1.00 98.12 79 GLN A CA 1
ATOM 587 C C . GLN A 1 79 ? 11.078 -4.309 -8.362 1.00 98.12 79 GLN A C 1
ATOM 589 O O . GLN A 1 79 ? 11.260 -5.332 -9.020 1.00 98.12 79 GLN A O 1
ATOM 594 N N . ILE A 1 80 ? 10.172 -3.399 -8.726 1.00 98.25 80 ILE A N 1
ATOM 595 C CA . ILE A 1 80 ? 9.381 -3.518 -9.953 1.00 98.25 80 ILE A CA 1
ATOM 596 C C . ILE A 1 80 ? 10.315 -3.510 -11.170 1.00 98.25 80 ILE A C 1
ATOM 598 O O . ILE A 1 80 ? 10.194 -4.392 -12.011 1.00 98.25 80 ILE A O 1
ATOM 602 N N . ALA A 1 81 ? 11.299 -2.608 -11.250 1.00 97.56 81 ALA A N 1
ATOM 603 C CA . ALA A 1 81 ? 12.270 -2.605 -12.348 1.00 97.56 81 ALA A CA 1
ATOM 604 C C . ALA A 1 81 ? 12.986 -3.964 -12.506 1.00 97.56 81 ALA A C 1
ATOM 606 O O . ALA A 1 81 ? 13.097 -4.478 -13.620 1.00 97.56 81 ALA A O 1
ATOM 607 N N . ALA A 1 82 ? 13.403 -4.580 -11.396 1.00 97.94 82 ALA A N 1
ATOM 608 C CA . ALA A 1 82 ? 14.006 -5.914 -11.399 1.00 97.94 82 ALA A CA 1
ATOM 609 C C . ALA A 1 82 ? 13.012 -7.005 -11.824 1.00 97.94 82 ALA A C 1
ATOM 611 O O . ALA A 1 82 ? 13.390 -7.918 -12.556 1.00 97.94 82 ALA A O 1
ATOM 612 N N . ALA A 1 83 ? 11.732 -6.901 -11.446 1.00 98.00 83 ALA A N 1
ATOM 613 C CA . ALA A 1 83 ? 10.700 -7.845 -11.883 1.00 98.00 83 ALA A CA 1
ATOM 614 C C . ALA A 1 83 ? 10.522 -7.831 -13.413 1.00 98.00 83 ALA A C 1
ATOM 616 O O . ALA A 1 83 ? 10.216 -8.861 -14.010 1.00 98.00 83 ALA A O 1
ATOM 617 N N . TYR A 1 84 ? 10.773 -6.678 -14.042 1.00 96.81 84 TYR A N 1
ATOM 618 C CA . TYR A 1 84 ? 10.818 -6.482 -15.493 1.00 96.81 84 TYR A CA 1
ATOM 619 C C . TYR A 1 84 ? 12.185 -6.816 -16.130 1.00 96.81 84 TYR A C 1
ATOM 621 O O . TYR A 1 84 ? 12.358 -6.640 -17.334 1.00 96.81 84 TYR A O 1
ATOM 629 N N . GLY A 1 85 ? 13.148 -7.331 -15.359 1.00 95.62 85 GLY A N 1
ATOM 630 C CA . GLY A 1 85 ? 14.447 -7.796 -15.858 1.00 95.62 85 GLY A CA 1
ATOM 631 C C . GLY A 1 85 ? 15.472 -6.689 -16.115 1.00 95.62 85 GLY A C 1
ATOM 632 O O . GLY A 1 85 ? 16.392 -6.881 -16.908 1.00 95.62 85 GLY A O 1
ATOM 633 N N . LEU A 1 86 ? 15.310 -5.523 -15.488 1.00 95.31 86 LEU A N 1
ATOM 634 C CA . LEU A 1 86 ? 16.195 -4.377 -15.682 1.00 95.31 86 LEU A CA 1
ATOM 635 C C . LEU A 1 86 ? 17.346 -4.376 -14.664 1.00 95.31 86 LEU A C 1
ATOM 637 O O . LEU A 1 86 ? 17.153 -4.733 -13.503 1.00 95.31 86 LEU A O 1
ATOM 641 N N . ASP A 1 87 ? 18.531 -3.919 -15.084 1.00 95.50 87 ASP A N 1
ATOM 642 C CA . ASP A 1 87 ? 19.700 -3.791 -14.203 1.00 95.50 87 ASP A CA 1
ATOM 643 C C . ASP A 1 87 ? 19.511 -2.634 -13.209 1.00 95.50 87 ASP A C 1
ATOM 645 O O . ASP A 1 87 ? 19.435 -1.461 -13.589 1.00 95.50 87 ASP A O 1
ATOM 649 N N . LEU A 1 88 ? 19.461 -2.956 -11.913 1.00 95.62 88 LEU A N 1
ATOM 650 C CA . LEU A 1 88 ? 19.265 -1.961 -10.856 1.00 95.62 88 LEU A CA 1
ATOM 651 C C . LEU A 1 88 ? 20.487 -1.061 -10.628 1.00 95.62 88 LEU A C 1
ATOM 653 O O . LEU A 1 88 ? 20.362 -0.006 -9.999 1.00 95.62 88 LEU A O 1
ATOM 657 N N . LYS A 1 89 ? 21.662 -1.454 -11.133 1.00 94.44 89 LYS A N 1
ATOM 658 C CA . LYS A 1 89 ? 22.907 -0.682 -11.023 1.00 94.44 89 LYS A CA 1
ATOM 659 C C . LYS A 1 89 ? 23.055 0.353 -12.134 1.00 94.44 89 LYS A C 1
ATOM 661 O O . LYS A 1 89 ? 23.930 1.215 -12.021 1.00 94.44 89 LYS A O 1
ATOM 666 N N . ASP A 1 90 ? 22.205 0.313 -13.162 1.00 94.75 90 ASP A N 1
ATOM 667 C CA . ASP A 1 90 ? 22.197 1.327 -14.211 1.00 94.75 90 ASP A CA 1
ATOM 668 C C . ASP A 1 90 ? 21.888 2.717 -13.600 1.00 94.75 90 ASP A C 1
ATOM 670 O O . ASP A 1 90 ? 20.848 2.906 -12.953 1.00 94.75 90 ASP A O 1
ATOM 674 N N . PRO A 1 91 ? 22.754 3.733 -13.790 1.00 89.81 91 PRO A N 1
ATOM 675 C CA . PRO A 1 91 ? 22.508 5.088 -13.301 1.00 89.81 91 PRO A CA 1
ATOM 676 C C . PRO A 1 91 ? 21.169 5.694 -13.755 1.00 89.81 91 PRO A C 1
ATOM 678 O O . PRO A 1 91 ? 20.617 6.540 -13.043 1.00 89.81 91 PRO A O 1
ATOM 681 N N . ALA A 1 92 ? 20.625 5.256 -14.896 1.00 89.31 92 ALA A N 1
ATOM 682 C CA . ALA A 1 92 ? 19.333 5.694 -15.415 1.00 89.31 92 ALA A CA 1
ATOM 683 C C . ALA A 1 92 ? 18.176 5.398 -14.448 1.00 89.31 92 ALA A C 1
ATOM 685 O O . ALA A 1 92 ? 17.240 6.198 -14.370 1.00 89.31 92 ALA A O 1
ATOM 686 N N . ARG A 1 93 ? 18.264 4.326 -13.639 1.00 93.31 93 ARG A N 1
ATOM 687 C CA . ARG A 1 93 ? 17.196 3.916 -12.705 1.00 93.31 93 ARG A CA 1
ATOM 688 C C . ARG A 1 93 ? 16.781 5.038 -11.756 1.00 93.31 93 ARG A C 1
ATOM 690 O O . ARG A 1 93 ? 15.603 5.211 -11.469 1.00 93.31 93 ARG A O 1
ATOM 697 N N . LYS A 1 94 ? 17.728 5.870 -11.311 1.00 89.44 94 LYS A N 1
ATOM 698 C CA . LYS A 1 94 ? 17.435 7.005 -10.417 1.00 89.44 94 LYS A CA 1
ATOM 699 C C . LYS A 1 94 ? 16.537 8.044 -11.086 1.00 89.44 94 LYS A C 1
ATOM 701 O O . LYS A 1 94 ? 15.631 8.582 -10.450 1.00 89.44 94 LYS A O 1
ATOM 706 N N . GLY A 1 95 ? 16.806 8.334 -12.359 1.00 84.12 95 GLY A N 1
ATOM 707 C CA . GLY A 1 95 ? 15.998 9.249 -13.163 1.00 84.12 95 GLY A CA 1
ATOM 708 C C . GLY A 1 95 ? 14.603 8.689 -13.429 1.00 84.12 95 GLY A C 1
ATOM 709 O O . GLY A 1 95 ? 13.629 9.433 -13.387 1.00 84.12 95 GLY A O 1
ATOM 710 N N . GLU A 1 96 ? 14.495 7.377 -13.618 1.00 90.12 96 GLU A N 1
ATOM 711 C CA . GLU A 1 96 ? 13.212 6.697 -13.804 1.00 90.12 96 GLU A CA 1
ATOM 712 C C . GLU A 1 96 ? 12.367 6.705 -12.541 1.00 90.12 96 GLU A C 1
ATOM 714 O O . GLU A 1 96 ? 11.195 7.048 -12.624 1.00 90.12 96 GLU A O 1
ATOM 719 N N . VAL A 1 97 ? 12.952 6.433 -11.369 1.00 89.38 97 VAL A N 1
ATOM 720 C CA . VAL A 1 97 ? 12.239 6.561 -10.089 1.00 89.38 97 VAL A CA 1
ATOM 721 C C . VAL A 1 97 ? 11.673 7.975 -9.954 1.00 89.38 97 VAL A C 1
ATOM 723 O O . VAL A 1 97 ? 10.481 8.136 -9.714 1.00 89.38 97 VAL A O 1
ATOM 726 N N . LEU A 1 98 ? 12.479 9.016 -10.196 1.00 85.56 98 LEU A N 1
ATOM 727 C CA . LEU A 1 98 ? 11.983 10.399 -10.194 1.00 85.56 98 LEU A CA 1
ATOM 728 C C . LEU A 1 98 ? 10.850 10.629 -11.203 1.00 85.56 98 LEU A C 1
ATOM 730 O O . LEU A 1 98 ? 9.864 11.290 -10.875 1.00 85.56 98 LEU A O 1
ATOM 734 N N . GLY A 1 99 ? 10.994 10.103 -12.420 1.00 81.50 99 GLY A N 1
ATOM 735 C CA . GLY A 1 99 ? 9.991 10.206 -13.475 1.00 81.50 99 GLY A CA 1
ATOM 736 C C . GLY A 1 99 ? 8.675 9.539 -13.086 1.00 81.50 99 GLY A C 1
ATOM 737 O O . GLY A 1 99 ? 7.623 10.157 -13.212 1.00 81.50 99 GLY A O 1
ATOM 738 N N . ILE A 1 100 ? 8.733 8.326 -12.540 1.00 86.88 100 ILE A N 1
ATOM 739 C CA . ILE A 1 100 ? 7.579 7.543 -12.089 1.00 86.88 100 ILE A CA 1
ATOM 740 C C . ILE A 1 100 ? 6.864 8.253 -10.934 1.00 86.88 100 ILE A C 1
ATOM 742 O O . ILE A 1 100 ? 5.646 8.389 -10.990 1.00 86.88 100 ILE A O 1
ATOM 746 N N . PHE A 1 101 ? 7.594 8.803 -9.956 1.00 83.69 101 PHE A N 1
ATOM 747 C CA . PHE A 1 101 ? 7.007 9.664 -8.917 1.00 83.69 101 PHE A CA 1
ATOM 748 C C . PHE A 1 101 ? 6.316 10.904 -9.514 1.00 83.69 101 PHE A C 1
ATOM 750 O O . PHE A 1 101 ? 5.258 11.322 -9.047 1.00 83.69 101 PHE A O 1
ATOM 757 N N . GLY A 1 102 ? 6.900 11.510 -10.552 1.00 74.69 102 GLY A N 1
ATOM 758 C CA . GLY A 1 102 ? 6.292 12.636 -11.264 1.00 74.69 102 GLY A CA 1
ATOM 759 C C . GLY A 1 102 ? 5.012 12.253 -12.017 1.00 74.69 102 GLY A C 1
ATOM 760 O O . GLY A 1 102 ? 4.041 13.011 -12.007 1.00 74.69 102 GLY A O 1
ATOM 761 N N . LEU A 1 103 ? 4.993 11.072 -12.641 1.00 70.69 103 LEU A N 1
ATOM 762 C CA . LEU A 1 103 ? 3.831 10.529 -13.349 1.00 70.69 103 LEU A CA 1
ATOM 763 C C . LEU A 1 103 ? 2.707 10.151 -12.379 1.00 70.69 103 LEU A C 1
ATOM 765 O O . LEU A 1 103 ? 1.557 10.516 -12.615 1.00 70.69 103 LEU A O 1
ATOM 769 N N . SER A 1 104 ? 3.033 9.484 -11.269 1.00 70.88 104 SER A N 1
ATOM 770 C CA . SER A 1 104 ? 2.054 9.002 -10.288 1.00 70.88 104 SER A CA 1
ATOM 771 C C . SER A 1 104 ? 1.376 10.121 -9.496 1.00 70.88 104 SER A C 1
ATOM 773 O O . SER A 1 104 ? 0.318 9.898 -8.926 1.00 70.88 104 SER A O 1
ATOM 775 N N . LEU A 1 105 ? 1.977 11.313 -9.433 1.00 66.88 105 LEU A N 1
ATOM 776 C CA . LEU A 1 105 ? 1.439 12.484 -8.729 1.00 66.88 105 LEU A CA 1
ATOM 777 C C . LEU A 1 105 ? 0.743 13.493 -9.663 1.00 66.88 105 LEU A C 1
ATOM 779 O O . LEU A 1 105 ? 0.486 14.628 -9.258 1.00 66.88 105 LEU A O 1
ATOM 783 N N . GLY A 1 106 ? 0.438 13.107 -10.909 1.00 56.75 106 GLY A N 1
ATOM 784 C CA . GLY A 1 106 ? -0.326 13.940 -11.847 1.00 56.75 106 GLY A CA 1
ATOM 785 C C . GLY A 1 106 ? 0.482 15.060 -12.516 1.00 56.75 106 GLY A C 1
ATOM 786 O O . GLY A 1 106 ? -0.052 16.125 -12.821 1.00 56.75 106 GLY A O 1
ATOM 787 N N . GLY A 1 107 ? 1.780 14.854 -12.769 1.00 53.94 107 GLY A N 1
ATOM 788 C CA . GLY A 1 107 ? 2.687 15.849 -13.364 1.00 53.94 107 GLY A CA 1
ATOM 789 C C . GLY A 1 107 ? 2.399 16.282 -14.817 1.00 53.94 107 GLY A C 1
ATOM 790 O O . GLY A 1 107 ? 3.256 16.906 -15.445 1.00 53.94 107 GLY A O 1
ATOM 791 N N . SER A 1 108 ? 1.228 16.005 -15.397 1.00 47.03 108 SER A N 1
ATOM 792 C CA . SER A 1 108 ? 0.907 16.299 -16.808 1.00 47.03 108 SER A CA 1
ATOM 793 C C . SER A 1 108 ? 0.893 17.789 -17.179 1.00 47.03 108 SER A C 1
ATOM 795 O O . SER A 1 108 ? 1.058 18.122 -18.354 1.00 47.03 108 SER A O 1
ATOM 797 N N . ARG A 1 109 ? 0.787 18.723 -16.223 1.00 43.16 109 ARG A N 1
ATOM 798 C CA . ARG A 1 109 ? 0.912 20.169 -16.522 1.00 43.16 109 ARG A CA 1
ATOM 799 C C . ARG A 1 109 ? 2.358 20.680 -16.556 1.00 43.16 109 ARG A C 1
ATOM 801 O O . ARG A 1 109 ? 2.599 21.756 -17.092 1.00 43.16 109 ARG A O 1
ATOM 808 N N . ALA A 1 110 ? 3.310 19.904 -16.043 1.00 40.56 110 ALA A N 1
ATOM 809 C CA . ALA A 1 110 ? 4.720 20.274 -15.922 1.00 40.56 110 ALA A CA 1
ATOM 810 C C . ALA A 1 110 ? 5.523 20.053 -17.210 1.00 40.56 110 ALA A C 1
ATOM 812 O O . ALA A 1 110 ? 6.308 20.901 -17.633 1.00 40.56 110 ALA A O 1
ATOM 813 N N . ILE A 1 111 ? 5.311 18.901 -17.855 1.00 39.25 111 ILE A N 1
ATOM 814 C CA . ILE A 1 111 ? 6.133 18.454 -18.989 1.00 39.25 111 ILE A CA 1
ATOM 815 C C . ILE A 1 111 ? 5.828 19.273 -20.254 1.00 39.25 111 ILE A C 1
ATOM 817 O O . ILE A 1 111 ? 6.740 19.604 -21.008 1.00 39.25 111 ILE A O 1
ATOM 821 N N . LYS A 1 112 ? 4.569 19.688 -20.462 1.00 38.75 112 LYS A N 1
ATOM 822 C CA . LYS A 1 112 ? 4.176 20.541 -21.603 1.00 38.75 112 LYS A CA 1
ATOM 823 C C . LYS A 1 112 ? 4.533 22.026 -21.438 1.00 38.75 112 LYS A C 1
ATOM 825 O O . LYS A 1 112 ? 4.489 22.754 -22.423 1.00 38.75 112 LYS A O 1
ATOM 830 N N . ALA A 1 113 ? 4.887 22.485 -20.235 1.00 40.12 113 ALA A N 1
ATOM 831 C CA . ALA A 1 113 ? 5.137 23.901 -19.942 1.00 40.12 113 ALA A CA 1
ATOM 832 C C . ALA A 1 113 ? 6.630 24.276 -19.847 1.00 40.12 113 ALA A C 1
ATOM 834 O O . ALA A 1 113 ? 6.942 25.431 -19.565 1.00 40.12 113 ALA A O 1
ATOM 835 N N . GLY A 1 114 ? 7.559 23.326 -20.041 1.00 35.78 114 GLY A N 1
ATOM 836 C CA . GLY A 1 114 ? 9.012 23.566 -19.941 1.00 35.78 114 GLY A CA 1
ATOM 837 C C . GLY A 1 114 ? 9.490 24.034 -18.557 1.00 35.78 114 GLY A C 1
ATOM 838 O O . GLY A 1 114 ? 10.657 24.369 -18.371 1.00 35.78 114 GLY A O 1
ATOM 839 N N . LEU A 1 115 ? 8.584 24.053 -17.583 1.00 41.88 115 LEU A N 1
ATOM 840 C CA . LEU A 1 115 ? 8.750 24.550 -16.232 1.00 41.88 115 LEU A CA 1
ATOM 841 C C . LEU A 1 115 ? 7.889 23.677 -15.315 1.00 41.88 115 LEU A C 1
ATOM 843 O O . LEU A 1 115 ? 6.674 23.607 -15.479 1.00 41.88 115 LEU A O 1
ATOM 847 N N . GLY A 1 116 ? 8.503 23.112 -14.278 1.00 36.50 116 GLY A N 1
ATOM 848 C CA . GLY A 1 116 ? 7.816 23.011 -12.995 1.00 36.50 116 GLY A CA 1
ATOM 849 C C . GLY A 1 116 ? 7.492 21.613 -12.492 1.00 36.50 116 GLY A C 1
ATOM 850 O O . GLY A 1 116 ? 6.480 21.033 -12.837 1.00 36.50 116 GLY A O 1
ATOM 851 N N . LEU A 1 117 ? 8.216 21.198 -11.457 1.00 37.66 117 LEU A N 1
ATOM 852 C CA . LEU A 1 117 ? 7.666 20.412 -10.346 1.00 37.66 117 LEU A CA 1
ATOM 853 C C . LEU A 1 117 ? 6.618 21.243 -9.569 1.00 37.66 117 LEU A C 1
ATOM 855 O O . LEU A 1 117 ? 6.788 21.503 -8.379 1.00 37.66 117 LEU A O 1
ATOM 859 N N . LEU A 1 118 ? 5.587 21.776 -10.232 1.00 35.69 118 LEU A N 1
ATOM 860 C CA . LEU A 1 118 ? 4.675 22.729 -9.604 1.00 35.69 118 LEU A CA 1
ATOM 861 C C . LEU A 1 118 ? 3.304 22.126 -9.344 1.00 35.69 118 LEU A C 1
ATOM 863 O O . LEU A 1 118 ? 2.477 21.965 -10.236 1.00 35.69 118 LEU A O 1
ATOM 867 N N . LYS A 1 119 ? 3.119 21.922 -8.036 1.00 36.19 119 LYS A N 1
ATOM 868 C CA . LYS A 1 119 ?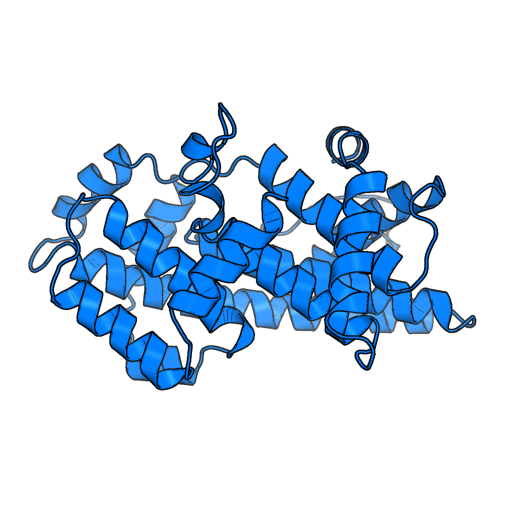 1.920 21.521 -7.310 1.00 36.19 119 LYS A CA 1
ATOM 869 C C . LYS A 1 119 ? 1.510 20.087 -7.602 1.00 36.19 119 LYS A C 1
ATOM 871 O O . LYS A 1 119 ? 0.553 19.839 -8.323 1.00 36.19 119 LYS A O 1
ATOM 876 N N . ALA A 1 120 ? 2.190 19.168 -6.912 1.00 36.25 120 ALA A N 1
ATOM 877 C CA . ALA A 1 120 ? 1.500 18.011 -6.366 1.00 36.25 120 ALA A CA 1
ATOM 878 C C . ALA A 1 120 ? 0.227 18.546 -5.700 1.00 36.25 120 ALA A C 1
ATOM 880 O O . ALA A 1 120 ? 0.299 19.215 -4.667 1.00 36.25 120 ALA A O 1
ATOM 881 N N . THR A 1 121 ? -0.929 18.354 -6.333 1.00 35.09 121 THR A N 1
ATOM 882 C CA . THR A 1 121 ? -2.183 18.330 -5.588 1.00 35.09 121 THR A CA 1
ATOM 883 C C . THR A 1 121 ? -1.922 17.342 -4.469 1.00 35.09 121 THR A C 1
ATOM 885 O O . THR A 1 121 ? -1.546 16.207 -4.775 1.00 35.09 121 THR A O 1
ATOM 888 N N . PRO A 1 122 ? -1.980 17.762 -3.198 1.00 39.38 122 PRO A N 1
ATOM 889 C CA . PRO A 1 122 ? -1.752 16.827 -2.130 1.00 39.38 122 PRO A CA 1
ATOM 890 C C . PRO A 1 122 ? -2.783 15.716 -2.315 1.00 39.38 122 PRO A C 1
ATOM 892 O O . PRO A 1 122 ? -3.974 15.932 -2.131 1.00 39.38 122 PRO A O 1
ATOM 895 N N . VAL A 1 123 ? -2.316 14.514 -2.651 1.00 45.12 123 VAL A N 1
ATOM 896 C CA . VAL A 1 123 ? -3.049 13.293 -2.300 1.00 45.12 123 VAL A CA 1
ATOM 897 C C . VAL A 1 123 ? -3.111 13.182 -0.759 1.00 45.12 123 VAL A C 1
ATOM 899 O O . VAL A 1 123 ? -3.818 12.354 -0.212 1.00 45.12 123 VAL A O 1
ATOM 902 N N . ALA A 1 124 ? -2.459 14.102 -0.030 1.00 45.06 124 ALA A N 1
ATOM 903 C CA . ALA A 1 124 ? -2.794 14.494 1.334 1.00 45.06 124 ALA A CA 1
ATOM 904 C C . ALA A 1 124 ? -4.072 15.364 1.396 1.00 45.06 124 ALA A C 1
ATOM 906 O O . ALA A 1 124 ? -4.041 16.518 1.825 1.00 45.06 124 ALA A O 1
ATOM 907 N N . GLY A 1 125 ? -5.206 14.808 0.962 1.00 49.88 125 GLY A N 1
ATOM 908 C CA . GLY A 1 125 ? -6.482 15.150 1.595 1.00 49.88 125 GLY A CA 1
ATOM 909 C C . GLY A 1 125 ? -6.502 14.600 3.027 1.00 49.88 125 GLY A C 1
ATOM 910 O O . GLY A 1 125 ? -5.624 13.819 3.393 1.00 49.88 125 GLY A O 1
ATOM 911 N N . ALA A 1 126 ? -7.470 15.008 3.848 1.00 53.47 126 ALA A N 1
ATOM 912 C CA . ALA A 1 126 ? -7.663 14.449 5.185 1.00 53.47 126 ALA A CA 1
ATOM 913 C C . ALA A 1 126 ? -7.865 12.923 5.082 1.00 53.47 126 ALA A C 1
ATOM 915 O O . ALA A 1 126 ? -8.956 12.465 4.757 1.00 53.47 126 ALA A O 1
ATOM 916 N N . ALA A 1 127 ? -6.797 12.162 5.324 1.00 60.69 127 ALA A N 1
ATOM 917 C CA . ALA A 1 127 ? -6.758 10.708 5.253 1.00 60.69 127 ALA A CA 1
ATOM 918 C C . ALA A 1 127 ? -6.155 10.131 6.533 1.00 60.69 127 ALA A C 1
ATOM 920 O O . ALA A 1 127 ? -5.263 10.730 7.155 1.00 60.69 127 ALA A O 1
ATOM 921 N N . ILE A 1 128 ? -6.608 8.946 6.928 1.00 63.62 128 ILE A N 1
ATOM 922 C CA . ILE A 1 128 ? -5.962 8.204 8.007 1.00 63.62 128 ILE A CA 1
ATOM 923 C C . ILE A 1 128 ? -4.629 7.708 7.443 1.00 63.62 128 ILE A C 1
ATOM 925 O O . ILE A 1 128 ? -4.599 7.050 6.410 1.00 63.62 128 ILE A O 1
ATOM 929 N N . GLY A 1 129 ? -3.500 8.072 8.065 1.00 64.56 129 GLY A N 1
ATOM 930 C CA . GLY A 1 129 ? -2.176 8.032 7.415 1.00 64.56 129 GLY A CA 1
ATOM 931 C C . GLY A 1 129 ? -1.785 6.695 6.768 1.00 64.56 129 GLY A C 1
ATOM 932 O O . GLY A 1 129 ? -1.009 6.670 5.816 1.00 64.56 129 GLY A O 1
ATOM 933 N N . ALA A 1 130 ? -2.359 5.586 7.229 1.00 63.62 130 ALA A N 1
ATOM 934 C CA . ALA A 1 130 ? -2.107 4.269 6.675 1.00 63.62 130 ALA A CA 1
ATOM 935 C C . ALA A 1 130 ? -2.943 3.933 5.410 1.00 63.62 130 ALA A C 1
ATOM 937 O O . ALA A 1 130 ? -2.427 3.257 4.515 1.00 63.62 130 ALA A O 1
ATOM 938 N N . SER A 1 131 ? -4.164 4.459 5.238 1.00 72.06 131 SER A N 1
ATOM 939 C CA . SER A 1 131 ? -4.917 4.348 3.969 1.00 72.06 131 SER A CA 1
ATOM 940 C C . SER A 1 131 ? -4.231 5.155 2.856 1.00 72.06 131 SER A C 1
ATOM 942 O O . SER A 1 131 ? -4.142 4.705 1.708 1.00 72.06 131 SER A O 1
ATOM 944 N N . ALA A 1 132 ? -3.641 6.299 3.219 1.00 74.25 132 ALA A N 1
ATOM 945 C CA . ALA A 1 132 ? -2.828 7.121 2.328 1.00 74.25 132 ALA A CA 1
ATOM 946 C C . ALA A 1 132 ? -1.575 6.380 1.833 1.00 74.25 132 ALA A C 1
ATOM 948 O O . ALA A 1 132 ? -1.230 6.462 0.652 1.00 74.25 132 ALA A O 1
ATOM 949 N N . ASN A 1 133 ? -0.923 5.594 2.698 1.00 74.94 133 ASN A N 1
ATOM 950 C CA . ASN A 1 133 ? 0.225 4.773 2.307 1.00 74.94 133 ASN A CA 1
ATOM 951 C C . ASN A 1 133 ? -0.155 3.695 1.285 1.00 74.94 133 ASN A C 1
ATOM 953 O O . ASN A 1 133 ? 0.515 3.580 0.259 1.00 74.94 133 ASN A O 1
ATOM 957 N N . ALA A 1 134 ? -1.229 2.934 1.528 1.00 84.06 134 ALA A N 1
ATOM 958 C CA . ALA A 1 134 ? -1.694 1.906 0.592 1.00 84.06 134 ALA A CA 1
ATOM 959 C C . ALA A 1 134 ? -2.050 2.518 -0.773 1.00 84.06 134 ALA A C 1
ATOM 961 O O . ALA A 1 134 ? -1.604 2.034 -1.811 1.00 84.06 134 ALA A O 1
ATOM 962 N N . THR A 1 135 ? -2.770 3.640 -0.764 1.00 85.12 135 THR A N 1
ATOM 963 C CA . THR A 1 135 ? -3.128 4.407 -1.966 1.00 85.12 135 THR A CA 1
ATOM 964 C C . THR A 1 135 ? -1.899 4.813 -2.769 1.00 85.12 135 THR A C 1
ATOM 966 O O . THR A 1 135 ? -1.832 4.556 -3.972 1.00 85.12 135 THR A O 1
ATOM 969 N N . MET A 1 136 ? -0.895 5.390 -2.105 1.00 83.94 136 MET A N 1
ATOM 970 C CA . MET A 1 136 ? 0.340 5.814 -2.760 1.00 83.94 136 MET A CA 1
ATOM 971 C C . MET A 1 136 ? 1.159 4.643 -3.306 1.00 83.94 136 MET A C 1
ATOM 973 O O . MET A 1 136 ? 1.700 4.750 -4.403 1.00 83.94 136 MET A O 1
ATOM 977 N N . ILE A 1 137 ? 1.237 3.525 -2.582 1.00 89.62 137 ILE A N 1
ATOM 978 C CA . ILE A 1 137 ? 1.930 2.310 -3.035 1.00 89.62 137 ILE A CA 1
ATOM 979 C C . ILE A 1 137 ? 1.253 1.756 -4.289 1.00 89.62 137 ILE A C 1
ATOM 981 O O . ILE A 1 137 ? 1.929 1.504 -5.286 1.00 89.62 137 ILE A O 1
ATOM 985 N N . TYR A 1 138 ? -0.074 1.627 -4.279 1.00 91.56 138 TYR A N 1
ATOM 986 C CA . TYR A 1 138 ? -0.807 1.117 -5.431 1.00 91.56 138 TYR A CA 1
ATOM 987 C C . TYR A 1 138 ? -0.700 2.053 -6.643 1.00 91.56 138 TYR A C 1
ATOM 989 O O . TYR A 1 138 ? -0.389 1.601 -7.746 1.00 91.56 138 TYR A O 1
ATOM 997 N N . ALA A 1 139 ? -0.870 3.364 -6.452 1.00 89.44 139 ALA A N 1
ATOM 998 C CA . ALA A 1 139 ? -0.759 4.337 -7.538 1.00 89.44 139 ALA A CA 1
ATOM 999 C C . ALA A 1 139 ? 0.656 4.394 -8.138 1.00 89.44 139 ALA A C 1
ATOM 1001 O O . ALA A 1 139 ? 0.818 4.377 -9.360 1.00 89.44 139 ALA A O 1
ATOM 1002 N N . LEU A 1 140 ? 1.689 4.423 -7.290 1.00 90.75 140 LEU A N 1
ATOM 1003 C CA . LEU A 1 140 ? 3.080 4.463 -7.734 1.00 90.75 140 LEU A CA 1
ATOM 1004 C C . LEU A 1 140 ? 3.502 3.153 -8.408 1.00 90.75 140 LEU A C 1
ATOM 1006 O O . LEU A 1 140 ? 4.148 3.186 -9.453 1.00 90.75 140 LEU A O 1
ATOM 1010 N N . GLY A 1 141 ? 3.125 2.005 -7.842 1.00 94.19 141 GLY A N 1
ATOM 1011 C CA . GLY A 1 141 ? 3.454 0.699 -8.407 1.00 94.19 141 GLY A CA 1
ATOM 1012 C C . GLY A 1 141 ? 2.768 0.452 -9.751 1.00 94.19 141 GLY A C 1
ATOM 1013 O O . GLY A 1 141 ? 3.402 -0.047 -10.682 1.00 94.19 141 GLY A O 1
ATOM 1014 N N . TYR A 1 142 ? 1.516 0.898 -9.904 1.00 92.94 142 TYR A N 1
ATOM 1015 C CA . TYR A 1 142 ? 0.829 0.872 -11.193 1.00 92.94 142 TYR A CA 1
ATOM 1016 C C . TYR A 1 142 ? 1.552 1.746 -12.227 1.00 92.94 142 TYR A C 1
ATOM 1018 O O . TYR A 1 142 ? 1.862 1.273 -13.321 1.00 92.94 142 TYR A O 1
ATOM 1026 N N . ALA A 1 143 ? 1.903 2.988 -11.872 1.00 90.75 143 ALA A N 1
ATOM 1027 C CA . ALA A 1 143 ? 2.661 3.876 -12.754 1.00 90.75 143 ALA A CA 1
ATOM 1028 C C . ALA A 1 143 ? 4.026 3.281 -13.148 1.00 90.75 143 ALA A C 1
ATOM 1030 O O . ALA A 1 143 ? 4.420 3.365 -14.311 1.00 90.75 143 ALA A O 1
ATOM 1031 N N . ALA A 1 144 ? 4.722 2.625 -12.213 1.00 93.62 144 ALA A N 1
ATOM 1032 C CA . ALA A 1 144 ? 5.980 1.931 -12.481 1.00 93.62 144 ALA A CA 1
ATOM 1033 C C . ALA A 1 144 ? 5.798 0.788 -13.490 1.00 93.62 144 ALA A C 1
ATOM 1035 O O . ALA A 1 144 ? 6.548 0.706 -14.461 1.00 93.62 144 ALA A O 1
ATOM 1036 N N . CYS A 1 145 ? 4.771 -0.053 -13.315 1.00 94.12 145 CYS A N 1
ATOM 1037 C CA . CYS A 1 145 ? 4.457 -1.121 -14.267 1.00 94.12 145 CYS A CA 1
ATOM 1038 C C . CYS A 1 145 ? 4.222 -0.557 -15.668 1.00 94.12 145 CYS A C 1
ATOM 1040 O O . CYS A 1 145 ? 4.872 -0.977 -16.621 1.00 94.12 145 CYS A O 1
ATOM 1042 N N . ARG A 1 146 ? 3.357 0.456 -15.787 1.00 89.00 146 ARG A N 1
ATOM 1043 C CA . ARG A 1 146 ? 3.041 1.078 -17.078 1.00 89.00 146 ARG A CA 1
ATOM 1044 C C . ARG A 1 146 ? 4.256 1.747 -17.720 1.00 89.00 146 ARG A C 1
ATOM 1046 O O . ARG A 1 146 ? 4.382 1.734 -18.944 1.00 89.00 146 ARG A O 1
ATOM 1053 N N . PHE A 1 147 ? 5.149 2.324 -16.919 1.00 88.06 147 PHE A N 1
ATOM 1054 C CA . PHE A 1 147 ? 6.406 2.896 -17.394 1.00 88.06 147 PHE A CA 1
ATOM 1055 C C . PHE A 1 147 ? 7.336 1.818 -17.974 1.00 88.06 147 PHE A C 1
ATOM 1057 O O . PHE A 1 147 ? 7.802 1.959 -19.105 1.00 88.06 147 PHE A O 1
ATOM 1064 N N . TYR A 1 148 ? 7.566 0.722 -17.246 1.00 90.44 148 TYR A N 1
ATOM 1065 C CA . TYR A 1 148 ? 8.482 -0.337 -17.679 1.00 90.44 148 TYR A CA 1
ATOM 1066 C C . TYR A 1 148 ? 7.932 -1.188 -18.826 1.00 90.44 148 TYR A C 1
ATOM 1068 O O . TYR A 1 148 ? 8.682 -1.525 -19.742 1.00 90.44 148 TYR A O 1
ATOM 1076 N N . GLU A 1 149 ? 6.624 -1.454 -18.851 1.00 88.75 149 GLU A N 1
ATOM 1077 C CA . GLU A 1 149 ? 5.950 -2.064 -20.002 1.00 88.75 149 GLU A CA 1
ATOM 1078 C C . GLU A 1 149 ? 6.165 -1.215 -21.266 1.00 88.75 149 GLU A C 1
ATOM 1080 O O . GLU A 1 149 ? 6.574 -1.731 -22.307 1.00 88.75 149 GLU A O 1
ATOM 1085 N N . ALA A 1 150 ? 5.960 0.106 -21.180 1.00 83.31 150 ALA A N 1
ATOM 1086 C CA . ALA A 1 150 ? 6.168 1.004 -22.316 1.00 83.31 150 ALA A CA 1
ATOM 1087 C C . ALA A 1 150 ? 7.638 1.056 -22.772 1.00 83.31 150 ALA A C 1
ATOM 1089 O O . ALA A 1 150 ? 7.897 1.124 -23.974 1.00 83.31 150 ALA A O 1
ATOM 1090 N N . GLN A 1 151 ? 8.592 1.001 -21.835 1.00 80.94 151 GLN A N 1
ATOM 1091 C CA . GLN A 1 151 ? 10.028 1.020 -22.128 1.00 80.94 151 GLN A CA 1
ATOM 1092 C C . GLN A 1 151 ? 10.500 -0.266 -22.830 1.00 80.94 151 GLN A C 1
ATOM 1094 O O . GLN A 1 151 ? 11.253 -0.193 -23.800 1.00 80.94 151 GLN A O 1
ATOM 1099 N N . LEU A 1 152 ? 1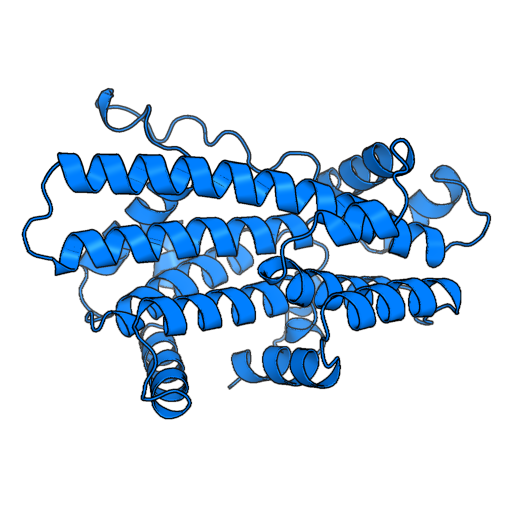0.049 -1.441 -22.374 1.00 79.81 152 LEU A N 1
ATOM 1100 C CA . LEU A 1 152 ? 10.502 -2.741 -22.888 1.00 79.81 152 LEU A CA 1
ATOM 1101 C C . LEU A 1 152 ? 9.939 -3.099 -24.264 1.00 79.81 152 LEU A C 1
ATOM 1103 O O . LEU A 1 152 ? 10.567 -3.848 -25.009 1.00 79.81 152 LEU A O 1
ATOM 1107 N N . HIS A 1 153 ? 8.789 -2.548 -24.648 1.00 70.00 153 HIS A N 1
ATOM 1108 C CA . HIS A 1 153 ? 8.180 -2.836 -25.947 1.00 70.00 153 HIS A CA 1
ATOM 1109 C C . HIS A 1 153 ? 8.843 -2.116 -27.144 1.00 70.00 153 HIS A C 1
ATOM 1111 O O . HIS A 1 153 ? 8.244 -2.081 -28.214 1.00 70.00 153 HIS A O 1
ATOM 1117 N N . SER A 1 154 ? 10.072 -1.582 -26.994 1.00 53.00 154 SER A N 1
ATOM 1118 C CA . SER A 1 154 ? 10.987 -1.015 -28.022 1.00 53.00 154 SER A CA 1
ATOM 1119 C C . SER A 1 154 ? 10.422 0.066 -28.962 1.00 53.00 154 SER A C 1
ATOM 1121 O O . SER A 1 154 ? 11.149 0.639 -29.771 1.00 53.00 154 SER A O 1
ATOM 1123 N N . GLU A 1 155 ? 9.150 0.401 -28.822 1.00 53.69 155 GLU A N 1
ATOM 1124 C CA . GLU A 1 155 ? 8.439 1.478 -29.490 1.00 53.69 155 GLU A CA 1
ATOM 1125 C C . GLU A 1 155 ? 7.859 2.393 -28.411 1.00 53.69 155 GLU A C 1
ATOM 1127 O O . GLU A 1 155 ? 6.647 2.616 -28.355 1.00 53.69 155 GLU A O 1
ATOM 1132 N N . ALA A 1 156 ? 8.706 2.873 -27.498 1.00 59.50 156 ALA A N 1
ATOM 1133 C CA . ALA A 1 156 ? 8.340 3.934 -26.569 1.00 59.50 156 ALA A CA 1
ATOM 1134 C C . ALA A 1 156 ? 8.121 5.228 -27.373 1.00 59.50 156 ALA A C 1
ATOM 1136 O O . ALA A 1 156 ? 8.961 6.126 -27.403 1.00 59.50 156 ALA A O 1
ATOM 1137 N N . SER A 1 157 ? 7.011 5.295 -28.107 1.00 64.75 157 SER A N 1
ATOM 1138 C CA . SER A 1 157 ? 6.558 6.512 -28.754 1.00 64.75 157 SER A CA 1
ATOM 1139 C C . SER A 1 157 ? 6.052 7.468 -27.680 1.00 64.75 157 SER A C 1
ATOM 1141 O O . SER A 1 157 ? 5.576 7.064 -26.613 1.00 64.75 157 SER A O 1
ATOM 1143 N N . THR A 1 158 ? 6.116 8.765 -27.972 1.00 68.31 158 THR A N 1
ATOM 1144 C CA . THR A 1 158 ? 5.502 9.789 -27.122 1.00 68.31 158 THR A CA 1
ATOM 1145 C C . THR A 1 158 ? 4.023 9.480 -26.854 1.00 68.31 158 THR A C 1
ATOM 1147 O O . THR A 1 158 ? 3.538 9.754 -25.764 1.00 68.31 158 THR A O 1
ATOM 1150 N N . GLU A 1 159 ? 3.328 8.843 -27.800 1.00 74.06 159 GLU A N 1
ATOM 1151 C CA . GLU A 1 159 ? 1.931 8.418 -27.655 1.00 74.06 159 GLU A CA 1
ATOM 1152 C C . GLU A 1 159 ? 1.752 7.342 -26.574 1.00 74.06 159 GLU A C 1
ATOM 1154 O O . GLU A 1 159 ? 0.937 7.537 -25.676 1.00 74.06 159 GLU A O 1
ATOM 1159 N N . LYS A 1 160 ? 2.558 6.267 -26.563 1.00 72.25 160 LYS A N 1
ATOM 1160 C CA . LYS A 1 160 ? 2.456 5.219 -25.524 1.00 72.25 160 LYS A CA 1
ATOM 1161 C C . LYS A 1 160 ? 2.788 5.749 -24.125 1.00 72.25 160 LYS A C 1
ATOM 1163 O O . LYS A 1 160 ? 2.198 5.308 -23.140 1.00 72.25 160 LYS A O 1
ATOM 1168 N N . LEU A 1 161 ? 3.697 6.722 -24.025 1.00 70.38 161 LEU A N 1
ATOM 1169 C CA . LEU A 1 161 ? 3.987 7.406 -22.760 1.00 70.38 161 LEU A CA 1
ATOM 1170 C C . LEU A 1 161 ? 2.808 8.273 -22.292 1.00 70.38 161 LEU A C 1
ATOM 1172 O O . LEU A 1 161 ? 2.488 8.274 -21.105 1.00 70.38 161 LEU A O 1
ATOM 1176 N N . VAL A 1 162 ? 2.127 8.963 -23.213 1.00 75.31 162 VAL A N 1
ATOM 1177 C CA . VAL A 1 162 ? 0.911 9.739 -22.911 1.00 75.31 162 VAL A CA 1
ATOM 1178 C C . VAL A 1 162 ? -0.246 8.823 -22.494 1.00 75.31 162 VAL A C 1
ATOM 1180 O O . VAL A 1 162 ? -0.948 9.132 -21.534 1.00 75.31 162 VAL A O 1
ATOM 1183 N N . GLU A 1 163 ? -0.427 7.675 -23.147 1.00 78.69 163 GLU A N 1
ATOM 1184 C CA . GLU A 1 163 ? -1.431 6.678 -22.750 1.00 78.69 163 GLU A CA 1
ATOM 1185 C C . GLU A 1 163 ? -1.134 6.074 -21.372 1.00 78.69 163 GLU A C 1
ATOM 1187 O O . GLU A 1 163 ? -2.029 5.950 -20.535 1.00 78.69 163 GLU A O 1
ATOM 1192 N N . SER A 1 164 ? 0.132 5.732 -21.111 1.00 75.94 164 SER A N 1
ATOM 1193 C CA . SER A 1 164 ? 0.610 5.259 -19.806 1.00 75.94 164 SER A CA 1
ATOM 1194 C C . SER A 1 164 ? 0.327 6.277 -18.696 1.00 75.94 164 SER A C 1
ATOM 1196 O O . SER A 1 164 ? -0.162 5.919 -17.619 1.00 75.94 164 SER A O 1
ATOM 1198 N N . GLN A 1 165 ? 0.542 7.561 -18.985 1.00 75.38 165 GLN A N 1
ATOM 1199 C CA . GLN A 1 165 ? 0.229 8.653 -18.074 1.00 75.38 165 GLN A CA 1
ATOM 1200 C C . GLN A 1 165 ? -1.274 8.769 -17.800 1.00 75.38 165 GLN A C 1
ATOM 1202 O O . GLN A 1 165 ? -1.672 8.756 -16.639 1.00 75.38 165 GLN A O 1
ATOM 1207 N N . ALA A 1 166 ? -2.110 8.827 -18.839 1.00 80.38 166 ALA A N 1
ATOM 1208 C CA . ALA A 1 166 ? -3.561 8.929 -18.677 1.00 80.38 166 ALA A CA 1
ATOM 1209 C C . ALA A 1 166 ? -4.139 7.728 -17.905 1.00 80.38 166 ALA A C 1
ATOM 1211 O O . ALA A 1 166 ? -5.018 7.882 -17.056 1.00 80.38 166 ALA A O 1
ATOM 1212 N N . ALA A 1 167 ? -3.611 6.525 -18.151 1.00 83.69 167 ALA A N 1
ATOM 1213 C CA . ALA A 1 167 ? -3.976 5.335 -17.394 1.00 83.69 167 ALA A CA 1
ATOM 1214 C C . ALA A 1 167 ? -3.568 5.444 -15.915 1.00 83.69 167 ALA A C 1
ATOM 1216 O O . ALA A 1 167 ? -4.326 5.017 -15.047 1.00 83.69 167 ALA A O 1
ATOM 1217 N N . SER A 1 168 ? -2.397 6.020 -15.627 1.00 82.75 168 SER A N 1
ATOM 1218 C CA . SER A 1 168 ? -1.910 6.233 -14.258 1.00 82.75 168 SER A CA 1
ATOM 1219 C C . SER A 1 168 ? -2.732 7.286 -13.510 1.00 82.75 168 SER A C 1
ATOM 1221 O O . SER A 1 168 ? -3.054 7.080 -12.345 1.00 82.75 168 SER A O 1
ATOM 1223 N N . GLU A 1 169 ? -3.142 8.369 -14.178 1.00 82.56 169 GLU A N 1
ATOM 1224 C CA . GLU A 1 169 ? -4.040 9.388 -13.612 1.00 82.56 169 GLU A CA 1
ATOM 1225 C C . GLU A 1 169 ? -5.410 8.786 -13.263 1.00 82.56 169 GLU A C 1
ATOM 1227 O O . GLU A 1 169 ? -5.890 8.940 -12.141 1.00 82.56 169 GLU A O 1
ATOM 1232 N N . LYS A 1 170 ? -5.998 8.001 -14.174 1.00 85.06 170 LYS A N 1
ATOM 1233 C CA . LYS A 1 170 ? -7.261 7.293 -13.917 1.00 85.06 170 LYS A CA 1
ATOM 1234 C C . LYS A 1 170 ? -7.146 6.279 -12.773 1.00 85.06 170 LYS A C 1
ATOM 1236 O O . LYS A 1 170 ? -8.074 6.111 -11.977 1.00 85.06 170 LYS A O 1
ATOM 1241 N N . TYR A 1 171 ? -6.018 5.574 -12.693 1.00 88.12 171 TYR A N 1
ATOM 1242 C CA . TYR A 1 171 ? -5.767 4.651 -11.592 1.00 88.12 171 TYR A CA 1
ATOM 1243 C C . TYR A 1 171 ? -5.639 5.404 -10.264 1.00 88.12 171 TYR A C 1
ATOM 1245 O O . TYR A 1 171 ? -6.232 4.984 -9.276 1.00 88.12 171 TYR A O 1
ATOM 1253 N N . LEU A 1 172 ? -4.940 6.544 -10.241 1.00 84.12 172 LEU A N 1
ATOM 1254 C CA . LEU A 1 172 ? -4.833 7.391 -9.054 1.00 84.12 172 LEU A CA 1
ATOM 1255 C C . LEU A 1 172 ? -6.212 7.853 -8.561 1.00 84.12 172 LEU A C 1
ATOM 1257 O O . LEU A 1 172 ? -6.479 7.764 -7.368 1.00 84.12 172 LEU A O 1
ATOM 1261 N N . GLU A 1 173 ? -7.106 8.287 -9.454 1.00 84.69 173 GLU A N 1
ATOM 1262 C CA . GLU A 1 173 ? -8.489 8.640 -9.089 1.00 84.69 173 GLU A CA 1
ATOM 1263 C C . GLU A 1 173 ? -9.223 7.467 -8.423 1.00 84.69 173 GLU A C 1
ATOM 1265 O O . GLU A 1 173 ? -9.887 7.636 -7.399 1.00 84.69 173 GLU A O 1
ATOM 1270 N N . THR A 1 174 ? -9.052 6.259 -8.969 1.00 88.44 174 THR A N 1
ATOM 1271 C CA . THR A 1 174 ? -9.625 5.032 -8.397 1.00 88.44 174 THR A CA 1
ATOM 1272 C C . THR A 1 174 ? -9.034 4.742 -7.018 1.00 88.44 174 THR A C 1
ATOM 1274 O O . THR A 1 174 ? -9.772 4.453 -6.079 1.00 88.44 174 THR A O 1
ATOM 1277 N N . ALA A 1 175 ? -7.715 4.867 -6.870 1.00 87.19 175 ALA A N 1
ATOM 1278 C CA . ALA A 1 175 ? -7.019 4.632 -5.614 1.00 87.19 175 ALA A CA 1
ATOM 1279 C C . ALA A 1 175 ? -7.451 5.631 -4.528 1.00 87.19 175 ALA A C 1
ATOM 1281 O O . ALA A 1 175 ? -7.692 5.235 -3.392 1.00 87.19 175 ALA A O 1
ATOM 1282 N N . ILE A 1 176 ? -7.638 6.906 -4.884 1.00 84.06 176 ILE A N 1
ATOM 1283 C CA . ILE A 1 176 ? -8.158 7.941 -3.979 1.00 84.06 176 ILE A CA 1
ATOM 1284 C C . ILE A 1 176 ? -9.593 7.620 -3.537 1.00 84.06 176 ILE A C 1
ATOM 1286 O O . ILE A 1 176 ? -9.933 7.798 -2.367 1.00 84.06 176 ILE A O 1
ATOM 1290 N N . ALA A 1 177 ? -10.442 7.115 -4.437 1.00 89.12 177 ALA A N 1
ATOM 1291 C CA . ALA A 1 177 ? -11.790 6.685 -4.065 1.00 89.12 177 ALA A CA 1
ATOM 1292 C C . ALA A 1 177 ? -11.761 5.510 -3.069 1.00 89.12 177 ALA A C 1
ATOM 1294 O O . ALA A 1 177 ? -12.522 5.501 -2.102 1.00 89.12 177 ALA A O 1
ATOM 1295 N N . GLN A 1 178 ? -10.845 4.556 -3.261 1.00 91.56 178 GLN A N 1
ATOM 1296 C CA . GLN A 1 178 ? -10.640 3.436 -2.338 1.00 91.56 178 GLN A CA 1
ATOM 1297 C C . GLN A 1 178 ? -10.082 3.891 -0.983 1.00 91.56 178 GLN A C 1
ATOM 1299 O O . GLN A 1 178 ? -10.525 3.394 0.050 1.00 91.56 178 GLN A O 1
ATOM 1304 N N . GLN A 1 179 ? -9.208 4.901 -0.961 1.00 88.25 179 GLN A N 1
ATOM 1305 C CA . GLN A 1 179 ? -8.738 5.539 0.272 1.00 88.25 179 GLN A CA 1
ATOM 1306 C C . GLN A 1 179 ? -9.899 6.054 1.125 1.00 88.25 179 GLN A C 1
ATOM 1308 O O . GLN A 1 179 ? -9.955 5.782 2.320 1.00 88.25 179 GLN A O 1
ATOM 1313 N N . ALA A 1 180 ? -10.853 6.759 0.507 1.00 88.50 180 ALA A N 1
ATOM 1314 C CA . ALA A 1 180 ? -12.006 7.304 1.217 1.00 88.50 180 ALA A CA 1
ATOM 1315 C C . ALA A 1 180 ? -12.896 6.197 1.812 1.00 88.50 180 ALA A C 1
ATOM 1317 O O . ALA A 1 180 ? -13.433 6.353 2.908 1.00 88.50 180 ALA A O 1
ATOM 1318 N N . ILE A 1 181 ? -13.032 5.066 1.113 1.00 92.56 181 ILE A N 1
ATOM 1319 C CA . ILE A 1 181 ? -13.755 3.892 1.621 1.00 92.56 181 ILE A CA 1
ATOM 1320 C C . ILE A 1 181 ? -13.002 3.283 2.810 1.00 92.56 181 ILE A C 1
ATOM 1322 O O . ILE A 1 181 ? -13.608 3.059 3.858 1.00 92.56 181 ILE A O 1
ATOM 1326 N N . MET A 1 182 ? -11.684 3.082 2.690 1.00 92.00 182 MET A N 1
ATOM 1327 C CA . MET A 1 182 ? -10.844 2.602 3.792 1.00 92.00 182 MET A CA 1
ATOM 1328 C C . MET A 1 182 ? -10.942 3.513 5.015 1.00 92.00 182 MET A C 1
ATOM 1330 O O . MET A 1 182 ? -11.157 3.013 6.113 1.00 92.00 182 MET A O 1
ATOM 1334 N N . ASP A 1 183 ? -10.836 4.833 4.841 1.00 88.75 183 ASP A N 1
ATOM 1335 C CA . ASP A 1 183 ? -10.918 5.801 5.939 1.00 88.75 183 ASP A CA 1
ATOM 1336 C C . ASP A 1 183 ? -12.232 5.662 6.713 1.00 88.75 183 ASP A C 1
ATOM 1338 O O . ASP A 1 183 ? -12.234 5.634 7.945 1.00 88.75 183 ASP A O 1
ATOM 1342 N N . ARG A 1 184 ? -13.354 5.494 6.005 1.00 91.38 184 ARG A N 1
ATOM 1343 C CA . ARG A 1 184 ? -14.662 5.260 6.632 1.00 91.38 184 ARG A CA 1
ATOM 1344 C C . ARG A 1 184 ? -14.715 3.937 7.389 1.00 91.38 184 ARG A C 1
ATOM 1346 O O . ARG A 1 184 ? -15.271 3.899 8.483 1.00 91.38 184 ARG A O 1
ATOM 1353 N N . ILE A 1 185 ? -14.130 2.865 6.852 1.00 92.81 185 ILE A N 1
ATOM 1354 C CA . ILE A 1 185 ? -14.071 1.568 7.546 1.00 92.81 185 ILE A CA 1
ATOM 1355 C C . ILE A 1 185 ? -13.175 1.648 8.791 1.00 92.81 185 ILE A C 1
ATOM 1357 O O . ILE A 1 185 ? -13.534 1.136 9.847 1.00 92.81 185 ILE A O 1
ATOM 1361 N N . LEU A 1 186 ? -12.040 2.341 8.716 1.00 89.81 186 LEU A N 1
ATOM 1362 C CA . LEU A 1 186 ? -11.154 2.548 9.864 1.00 89.81 186 LEU A CA 1
ATOM 1363 C C . LEU A 1 186 ? -11.837 3.362 10.971 1.00 89.81 186 LEU A C 1
ATOM 1365 O O . LEU A 1 186 ? -11.613 3.096 12.150 1.00 89.81 186 LEU A O 1
ATOM 1369 N N . VAL A 1 187 ? -12.728 4.297 10.624 1.00 89.75 187 VAL A N 1
ATOM 1370 C CA . VAL A 1 187 ? -13.573 4.975 11.618 1.00 89.75 187 VAL A CA 1
ATOM 1371 C C . VAL A 1 187 ? -14.523 4.007 12.329 1.00 89.75 187 VAL A C 1
ATOM 1373 O O . VAL A 1 187 ? -14.696 4.143 13.540 1.00 89.75 187 VAL A O 1
ATOM 1376 N N . HIS A 1 188 ? -15.086 3.002 11.642 1.00 91.19 188 HIS A N 1
ATOM 1377 C CA . HIS A 1 188 ? -15.883 1.958 12.311 1.00 91.19 188 HIS A CA 1
ATOM 1378 C C . HIS A 1 188 ? -15.066 1.222 13.377 1.00 91.19 188 HIS A C 1
ATOM 1380 O O . HIS A 1 188 ? -15.591 0.976 14.459 1.00 91.19 188 HIS A O 1
ATOM 1386 N N . ILE A 1 189 ? -13.782 0.939 13.121 1.00 89.19 189 ILE A N 1
ATOM 1387 C CA . ILE A 1 189 ? -12.878 0.362 14.130 1.00 89.19 189 ILE A CA 1
ATOM 1388 C C . ILE A 1 189 ? -12.686 1.325 15.302 1.00 89.19 189 ILE A C 1
ATOM 1390 O O . ILE A 1 189 ? -12.940 0.942 16.435 1.00 89.19 189 ILE A O 1
ATOM 1394 N N . ILE A 1 190 ? -12.308 2.581 15.043 1.00 87.62 190 ILE A N 1
ATOM 1395 C CA . ILE A 1 190 ? -12.018 3.573 16.097 1.00 87.62 190 ILE A CA 1
ATOM 1396 C C . ILE A 1 190 ? -13.223 3.784 17.025 1.00 87.62 190 ILE A C 1
ATOM 1398 O O . ILE A 1 190 ? -13.065 3.859 18.247 1.00 87.62 190 ILE A O 1
ATOM 1402 N N . VAL A 1 191 ? -14.428 3.870 16.454 1.00 88.88 191 VAL A N 1
ATOM 1403 C CA . VAL A 1 191 ? -15.679 3.993 17.215 1.00 88.88 191 VAL A CA 1
ATOM 1404 C C . VAL A 1 191 ? -15.978 2.702 17.980 1.00 88.88 191 VAL A C 1
ATOM 1406 O O . VAL A 1 191 ? -16.388 2.763 19.139 1.00 88.88 191 VAL A O 1
ATOM 1409 N N . ALA A 1 192 ? -15.733 1.534 17.379 1.00 89.50 192 ALA A N 1
ATOM 1410 C CA . ALA A 1 192 ? -15.902 0.242 18.041 1.00 89.50 192 ALA A CA 1
ATOM 1411 C C . ALA A 1 192 ? -14.952 0.054 19.240 1.00 89.50 192 ALA A C 1
ATOM 1413 O O . ALA A 1 192 ? -15.375 -0.516 20.246 1.00 89.50 192 ALA A O 1
ATOM 1414 N N . SER A 1 193 ? -13.728 0.597 19.189 1.00 85.06 193 SER A N 1
ATOM 1415 C CA . SER A 1 193 ? -12.782 0.609 20.321 1.00 85.06 193 SER A CA 1
ATOM 1416 C C . SER A 1 193 ? -13.278 1.463 21.502 1.00 85.06 193 SER A C 1
ATOM 1418 O O . SER A 1 193 ? -12.821 1.308 22.633 1.00 85.06 193 SER A O 1
ATOM 1420 N N . HIS A 1 194 ? -14.238 2.364 21.264 1.00 86.31 194 HIS A N 1
ATOM 1421 C CA . HIS A 1 194 ? -14.704 3.367 22.220 1.00 86.31 194 HIS A CA 1
ATOM 1422 C C . HIS A 1 194 ? -16.240 3.366 22.361 1.00 86.31 194 HIS A C 1
ATOM 1424 O O . HIS A 1 194 ? -16.897 4.378 22.093 1.00 86.31 194 HIS A O 1
ATOM 1430 N N . PRO A 1 195 ? -16.849 2.251 22.806 1.00 83.44 195 PRO A N 1
ATOM 1431 C CA . PRO A 1 195 ? -18.298 2.102 22.803 1.00 83.44 195 PRO A CA 1
ATOM 1432 C C . PRO A 1 195 ? -18.981 3.167 23.670 1.00 83.44 195 PRO A C 1
ATOM 1434 O O . PRO A 1 195 ? -18.678 3.323 24.853 1.00 83.44 195 PRO A O 1
ATOM 1437 N N . GLY A 1 196 ? -19.931 3.889 23.070 1.00 82.75 196 GLY A N 1
ATOM 1438 C CA . GLY A 1 196 ? -20.746 4.901 23.748 1.00 82.75 196 GLY A CA 1
ATOM 1439 C C . GLY A 1 196 ? -20.044 6.231 24.042 1.00 82.75 196 GLY A C 1
ATOM 1440 O O . GLY A 1 196 ? -20.647 7.075 24.701 1.00 82.75 196 GLY A O 1
ATOM 1441 N N . LYS A 1 197 ? -18.807 6.433 23.572 1.00 87.00 197 LYS A N 1
ATOM 1442 C CA . LYS A 1 197 ? -18.067 7.695 23.722 1.00 87.00 197 LYS A CA 1
ATOM 1443 C C . LYS A 1 197 ? -18.304 8.628 22.534 1.00 87.00 197 LYS A C 1
ATOM 1445 O O . LYS A 1 197 ? -18.450 8.161 21.403 1.00 87.00 197 LYS A O 1
ATOM 1450 N N . SER A 1 198 ? -18.328 9.939 22.779 1.00 89.25 198 SER A N 1
ATOM 1451 C CA . SER A 1 198 ? -18.379 10.932 21.699 1.00 89.25 198 SER A CA 1
ATOM 1452 C C . SER A 1 198 ? -16.995 11.161 21.080 1.00 89.25 198 SER A C 1
ATOM 1454 O O . SER A 1 198 ? -15.977 10.714 21.609 1.00 89.25 198 SER A O 1
ATOM 1456 N N . TRP A 1 199 ? -16.928 11.889 19.961 1.00 88.81 199 TRP A N 1
ATOM 1457 C CA . TRP A 1 199 ? -15.643 12.281 19.375 1.00 88.81 199 TRP A CA 1
ATOM 1458 C C . TRP A 1 199 ? -14.783 13.091 20.354 1.00 88.81 199 TRP A C 1
ATOM 1460 O O . TRP A 1 199 ? -13.580 12.861 20.443 1.00 88.81 199 TRP A O 1
ATOM 1470 N N . GLU A 1 200 ? -15.391 13.994 21.124 1.00 90.31 200 GLU A N 1
ATOM 1471 C CA . GLU A 1 200 ? -14.705 14.812 22.130 1.00 90.31 200 GLU A CA 1
ATOM 1472 C C . GLU A 1 200 ? -14.075 13.958 23.238 1.00 90.31 200 GLU A C 1
ATOM 1474 O O . GLU A 1 200 ? -13.002 14.300 23.734 1.00 90.31 200 GLU A O 1
ATOM 1479 N N . ASP A 1 201 ? -14.703 12.830 23.581 1.00 89.19 201 ASP A N 1
ATOM 1480 C CA . ASP A 1 201 ? -14.191 11.877 24.570 1.00 89.19 201 ASP A CA 1
ATOM 1481 C C . ASP A 1 201 ? -13.054 10.998 24.015 1.00 89.19 201 ASP A C 1
ATOM 1483 O O . ASP A 1 201 ? -12.198 10.536 24.773 1.00 89.19 201 ASP A O 1
ATOM 1487 N N . ILE A 1 202 ? -13.049 10.737 22.702 1.00 87.25 202 ILE A N 1
ATOM 1488 C CA . ILE A 1 202 ? -12.070 9.874 22.013 1.00 87.25 202 ILE A CA 1
ATOM 1489 C C . ILE A 1 202 ? -10.840 10.674 21.560 1.00 87.25 202 ILE A C 1
ATOM 1491 O O . ILE A 1 202 ? -9.719 10.173 21.568 1.00 87.25 202 ILE A O 1
ATOM 1495 N N . LEU A 1 203 ? -11.013 11.942 21.184 1.00 88.00 203 LEU A N 1
ATOM 1496 C CA . LEU A 1 203 ? -9.943 12.778 20.641 1.00 88.00 203 LEU A CA 1
ATOM 1497 C C . LEU A 1 203 ? -8.668 12.802 21.518 1.00 88.00 203 LEU A C 1
ATOM 1499 O O . LEU A 1 203 ? -7.579 12.655 20.954 1.00 88.00 203 LEU A O 1
ATOM 1503 N N . PRO A 1 204 ? -8.741 12.920 22.862 1.00 87.19 204 PRO A N 1
ATOM 1504 C CA . PRO A 1 204 ? -7.546 12.908 23.701 1.00 87.19 204 PRO A CA 1
ATOM 1505 C C . PRO A 1 204 ? -6.750 11.596 23.638 1.00 87.19 204 PRO A C 1
ATOM 1507 O O . PRO A 1 204 ? -5.519 11.646 23.677 1.00 87.19 204 PRO A O 1
ATOM 1510 N N . SER A 1 205 ? -7.407 10.430 23.519 1.00 81.31 205 SER A N 1
ATOM 1511 C CA . SER A 1 205 ? -6.700 9.140 23.427 1.00 81.31 205 SER A CA 1
ATOM 1512 C C . SER A 1 205 ? -5.964 9.014 22.093 1.00 81.31 205 SER A C 1
ATOM 1514 O O . SER A 1 205 ? -4.785 8.664 22.069 1.00 81.31 205 SER A O 1
ATOM 1516 N N . LEU A 1 206 ? -6.597 9.425 20.993 1.00 79.75 206 LEU A N 1
ATOM 1517 C CA . LEU A 1 206 ? -5.969 9.437 19.667 1.00 79.75 206 LEU A CA 1
ATOM 1518 C C . LEU A 1 206 ? -4.804 10.438 19.573 1.00 79.75 206 LEU A C 1
ATOM 1520 O O . LEU A 1 206 ? -3.789 10.167 18.929 1.00 79.75 206 LEU A O 1
ATOM 1524 N N . GLN A 1 207 ? -4.906 11.584 20.250 1.00 81.44 207 GLN A N 1
ATOM 1525 C CA . GLN A 1 207 ? -3.797 12.537 20.370 1.00 81.44 207 GLN A CA 1
ATOM 1526 C C . GLN A 1 207 ? -2.637 11.968 21.197 1.00 81.44 207 GLN A C 1
ATOM 1528 O O . GLN A 1 207 ? -1.474 12.149 20.829 1.00 81.44 207 GLN A O 1
ATOM 1533 N N . ALA A 1 208 ? -2.931 11.251 22.288 1.00 78.44 208 ALA A N 1
ATOM 1534 C CA . ALA A 1 208 ? -1.920 10.568 23.094 1.00 78.44 208 ALA A CA 1
ATOM 1535 C C . ALA A 1 208 ? -1.216 9.451 22.304 1.00 78.44 208 ALA A C 1
ATOM 1537 O O . ALA A 1 208 ? -0.005 9.267 22.443 1.00 78.44 208 ALA A O 1
ATOM 1538 N N . ALA A 1 209 ? -1.943 8.793 21.397 1.00 71.31 209 ALA A N 1
ATOM 1539 C CA . ALA A 1 209 ? -1.402 7.874 20.401 1.00 71.31 209 ALA A CA 1
ATOM 1540 C C . ALA A 1 209 ? -0.635 8.585 19.267 1.00 71.31 209 ALA A C 1
ATOM 1542 O O . ALA A 1 209 ? -0.250 7.944 18.301 1.00 71.31 209 ALA A O 1
ATOM 1543 N N . LYS A 1 210 ? -0.364 9.895 19.360 1.00 72.25 210 LYS A N 1
ATOM 1544 C CA . LYS A 1 210 ? 0.459 10.671 18.414 1.00 72.25 210 LYS A CA 1
ATOM 1545 C C . LYS A 1 210 ? -0.006 10.609 16.954 1.00 72.25 210 LYS A C 1
ATOM 1547 O O . LYS A 1 210 ? 0.823 10.772 16.059 1.00 72.25 210 LYS A O 1
ATOM 1552 N N . LEU A 1 211 ? -1.300 10.408 16.698 1.00 72.44 211 LEU A N 1
ATOM 1553 C CA . LEU A 1 211 ? -1.835 10.505 15.340 1.00 72.44 211 LEU A CA 1
ATOM 1554 C C . LEU A 1 211 ? -1.574 11.906 14.764 1.00 72.44 211 LEU A C 1
ATOM 1556 O O . LEU A 1 211 ? -1.655 12.917 15.467 1.00 72.44 211 LEU A O 1
ATOM 1560 N N . SER A 1 212 ? -1.282 11.971 13.464 1.00 73.50 212 SER A N 1
ATOM 1561 C CA . SER A 1 212 ? -1.080 13.248 12.774 1.00 73.50 212 SER A CA 1
ATOM 1562 C C . SER A 1 212 ? -2.353 14.104 12.767 1.00 73.50 212 SER A C 1
ATOM 1564 O O . SER A 1 212 ? -3.465 13.575 12.712 1.00 73.50 212 SER A O 1
ATOM 1566 N N . SER A 1 213 ? -2.206 15.434 12.730 1.00 77.81 213 SER A N 1
ATOM 1567 C CA . SER A 1 213 ? -3.352 16.353 12.649 1.00 77.81 213 SER A CA 1
ATOM 1568 C C . SER A 1 213 ? -4.248 16.077 11.437 1.00 77.81 213 SER A C 1
ATOM 1570 O O . SER A 1 213 ? -5.466 16.141 11.561 1.00 77.81 213 SER A O 1
ATOM 1572 N N . ALA A 1 214 ? -3.660 15.709 10.292 1.00 75.44 214 ALA A N 1
ATOM 1573 C CA . ALA A 1 214 ? -4.409 15.356 9.086 1.00 75.44 214 ALA A CA 1
ATOM 1574 C C . ALA A 1 214 ? -5.254 14.087 9.281 1.00 75.44 214 ALA A C 1
ATOM 1576 O O . ALA A 1 214 ? -6.391 14.026 8.824 1.00 75.44 214 ALA A O 1
ATOM 1577 N N . SER A 1 215 ? -4.727 13.091 10.000 1.00 77.62 215 SER A N 1
ATOM 1578 C CA . SER A 1 215 ? -5.478 11.876 10.331 1.00 77.62 215 SER A CA 1
ATOM 1579 C C . SER A 1 215 ? -6.592 12.149 11.338 1.00 77.62 215 SER A C 1
ATOM 1581 O O . SER A 1 215 ? -7.689 11.633 11.165 1.00 77.62 215 SER A O 1
ATOM 1583 N N . LEU A 1 216 ? -6.360 12.998 12.344 1.00 82.38 216 LEU A N 1
ATOM 1584 C CA . LEU A 1 216 ? -7.410 13.409 13.285 1.00 82.38 216 LEU A CA 1
ATOM 1585 C C . LEU A 1 216 ? -8.551 14.156 12.577 1.00 82.38 216 LEU A C 1
ATOM 1587 O O . LEU A 1 216 ? -9.718 13.886 12.846 1.00 82.38 216 LEU A O 1
ATOM 1591 N N . GLU A 1 217 ? -8.226 15.049 11.640 1.00 83.12 217 GLU A N 1
ATOM 1592 C CA . GLU A 1 217 ? -9.213 15.741 10.803 1.00 83.12 217 GLU A CA 1
ATOM 1593 C C . GLU A 1 217 ? -9.994 14.759 9.914 1.00 83.12 217 GLU A C 1
ATOM 1595 O O . GLU A 1 217 ? -11.219 14.845 9.812 1.00 83.12 217 GLU A O 1
ATOM 1600 N N . ALA A 1 218 ? -9.305 13.781 9.319 1.00 82.06 218 ALA A N 1
ATOM 1601 C CA . ALA A 1 218 ? -9.928 12.733 8.513 1.00 82.06 218 ALA A CA 1
ATOM 1602 C C . ALA A 1 218 ? -10.942 11.920 9.320 1.00 82.06 218 ALA A C 1
ATOM 1604 O O . ALA A 1 218 ? -12.062 11.684 8.865 1.00 82.06 218 ALA A O 1
ATOM 1605 N N . ILE A 1 219 ? -10.558 11.515 10.532 1.00 84.56 219 ILE A N 1
ATOM 1606 C CA . ILE A 1 219 ? -11.415 10.748 11.435 1.00 84.56 219 ILE A CA 1
ATOM 1607 C C . ILE A 1 219 ? -12.637 11.585 11.820 1.00 84.56 219 ILE A C 1
ATOM 1609 O O . ILE A 1 219 ? -13.763 11.118 11.658 1.00 84.56 219 ILE A O 1
ATOM 1613 N N . ALA A 1 220 ? -12.437 12.840 12.239 1.00 87.06 220 ALA A N 1
ATOM 1614 C CA . ALA A 1 220 ? -13.527 13.746 12.602 1.00 87.06 220 ALA A CA 1
ATOM 1615 C C . ALA A 1 220 ? -14.543 13.925 11.459 1.00 87.06 220 ALA A C 1
ATOM 1617 O O . ALA A 1 220 ? -15.755 13.872 11.676 1.00 87.06 220 ALA A O 1
ATOM 1618 N N . ASN A 1 221 ? -14.063 14.094 10.224 1.00 85.75 221 ASN A N 1
ATOM 1619 C CA . ASN A 1 221 ? -14.924 14.251 9.053 1.00 85.75 221 ASN A CA 1
ATOM 1620 C C . ASN A 1 221 ? -15.726 12.977 8.747 1.00 85.75 221 ASN A C 1
ATOM 1622 O O . ASN A 1 221 ? -16.914 13.059 8.431 1.00 85.75 221 ASN A O 1
ATOM 1626 N N . ASN A 1 222 ? -15.103 11.803 8.867 1.00 85.56 222 ASN A N 1
ATOM 1627 C CA . ASN A 1 222 ? -15.740 10.526 8.546 1.00 85.56 222 ASN A CA 1
ATOM 1628 C C . ASN A 1 222 ? -16.688 10.023 9.649 1.00 85.56 222 ASN A C 1
ATOM 1630 O O . ASN A 1 222 ? -17.697 9.402 9.322 1.00 85.56 222 ASN A O 1
ATOM 1634 N N . ILE A 1 223 ? -16.454 10.358 10.926 1.00 85.00 223 ILE A N 1
ATOM 1635 C CA . ILE A 1 223 ? -17.390 10.058 12.032 1.00 85.00 223 ILE A CA 1
ATOM 1636 C C . ILE A 1 223 ? -18.779 10.646 11.769 1.00 85.00 223 ILE A C 1
ATOM 1638 O O . ILE A 1 223 ? -19.784 10.032 12.121 1.00 85.00 223 ILE A O 1
ATOM 1642 N N . ASN A 1 224 ? -18.842 11.807 11.116 1.00 75.38 224 ASN A N 1
ATOM 1643 C CA . ASN A 1 224 ? -20.092 12.490 10.788 1.00 75.38 224 ASN A CA 1
ATOM 1644 C C . ASN A 1 224 ? -20.766 11.960 9.505 1.00 75.38 224 ASN A C 1
ATOM 1646 O O . ASN A 1 224 ? -21.900 12.331 9.209 1.00 75.38 224 ASN A O 1
ATOM 1650 N N . GLN A 1 225 ? -20.091 11.097 8.738 1.00 75.62 225 GLN A N 1
ATOM 1651 C CA . GLN A 1 225 ? -20.551 10.552 7.454 1.00 75.62 225 GLN A CA 1
ATOM 1652 C C . GLN A 1 225 ? -20.779 9.037 7.544 1.00 75.62 225 GLN A C 1
ATOM 1654 O O . GLN A 1 225 ? -20.264 8.270 6.729 1.00 75.62 225 GLN A O 1
ATOM 1659 N N . GLN A 1 226 ? -21.532 8.593 8.555 1.00 70.25 226 GLN A N 1
ATOM 1660 C CA . GLN A 1 226 ? -21.717 7.168 8.834 1.00 70.25 226 GLN A CA 1
ATOM 1661 C C . GLN A 1 226 ? -22.487 6.468 7.708 1.00 70.25 226 GLN A C 1
ATOM 1663 O O . GLN A 1 226 ? -23.709 6.558 7.601 1.00 70.25 226 GLN A O 1
ATOM 1668 N N . GLN A 1 227 ? -21.748 5.744 6.876 1.00 87.31 227 GLN A N 1
ATOM 1669 C CA . GLN A 1 227 ? -22.276 4.761 5.940 1.00 87.31 227 GLN A CA 1
ATOM 1670 C C . GLN A 1 227 ? -22.211 3.374 6.603 1.00 87.31 227 GLN A C 1
ATOM 1672 O O . GLN A 1 227 ? -21.235 3.099 7.312 1.00 87.31 227 GLN A O 1
ATOM 1677 N N . PRO A 1 228 ? -23.211 2.491 6.403 1.00 93.31 228 PRO A N 1
ATOM 1678 C CA . PRO A 1 228 ? -23.173 1.139 6.951 1.00 93.31 228 PRO A CA 1
ATOM 1679 C C . PRO A 1 228 ? -21.921 0.383 6.508 1.00 93.31 228 PRO A C 1
ATOM 1681 O O . PRO A 1 228 ? -21.514 0.488 5.349 1.00 93.31 228 PRO A O 1
ATOM 1684 N N . LEU A 1 229 ? -21.342 -0.399 7.424 1.00 93.94 229 LEU A N 1
ATOM 1685 C CA . LEU A 1 229 ? -20.128 -1.170 7.160 1.00 93.94 229 LEU A CA 1
ATOM 1686 C C . LEU A 1 229 ? -20.294 -2.094 5.945 1.00 93.94 229 LEU A C 1
ATOM 1688 O O . LEU A 1 229 ? -19.435 -2.065 5.079 1.00 93.94 229 LEU A O 1
ATOM 1692 N N . ASP A 1 230 ? -21.415 -2.816 5.818 1.00 95.00 230 ASP A N 1
ATOM 1693 C CA . ASP A 1 230 ? -21.696 -3.679 4.651 1.00 95.00 230 ASP A CA 1
ATOM 1694 C C . ASP A 1 230 ? -21.537 -2.935 3.324 1.00 95.00 230 ASP A C 1
ATOM 1696 O O . ASP A 1 230 ? -20.793 -3.352 2.447 1.00 95.00 230 ASP A O 1
ATOM 1700 N N . THR A 1 231 ? -22.155 -1.758 3.215 1.00 95.56 231 THR A N 1
ATOM 1701 C CA . THR A 1 231 ? -22.108 -0.960 1.986 1.00 95.56 231 THR A CA 1
ATOM 1702 C C . THR A 1 231 ? -20.699 -0.454 1.679 1.00 95.56 231 THR A C 1
ATOM 1704 O O . THR A 1 231 ? -20.373 -0.230 0.518 1.00 95.56 231 THR A O 1
ATOM 1707 N N . LEU A 1 232 ? -19.873 -0.208 2.699 1.00 95.56 232 LEU A N 1
ATOM 1708 C CA . LEU A 1 232 ? -18.474 0.169 2.496 1.00 95.56 232 LEU A CA 1
ATOM 1709 C C . LEU A 1 232 ? -17.646 -1.026 2.019 1.00 95.56 232 LEU A C 1
ATOM 1711 O O . LEU A 1 232 ? -16.796 -0.856 1.149 1.00 95.56 232 LEU A O 1
ATOM 1715 N N . LEU A 1 233 ? -17.906 -2.218 2.558 1.00 95.69 233 LEU A N 1
ATOM 1716 C CA . LEU A 1 233 ? -17.211 -3.437 2.157 1.00 95.69 233 LEU A CA 1
ATOM 1717 C C . LEU A 1 233 ? -17.549 -3.827 0.711 1.00 95.69 233 LEU A C 1
ATOM 1719 O O . LEU A 1 233 ? -16.627 -4.079 -0.056 1.00 95.69 233 LEU A O 1
ATOM 1723 N N . ASP A 1 234 ? -18.814 -3.710 0.296 1.00 95.56 234 ASP A N 1
ATOM 1724 C CA . ASP A 1 234 ? -19.247 -3.933 -1.095 1.00 95.56 234 ASP A CA 1
ATOM 1725 C C . ASP A 1 234 ? -18.529 -3.018 -2.112 1.00 95.56 234 ASP A C 1
ATOM 1727 O O . ASP A 1 234 ? -18.417 -3.333 -3.299 1.00 95.56 234 ASP A O 1
ATOM 1731 N N . GLN A 1 235 ? -18.082 -1.838 -1.669 1.00 95.31 235 GLN A N 1
ATOM 1732 C CA . GLN A 1 235 ? -17.415 -0.832 -2.506 1.00 95.31 235 GLN A CA 1
ATOM 1733 C C . GLN A 1 235 ? -15.887 -0.974 -2.509 1.00 95.31 235 GLN A C 1
ATOM 1735 O O . GLN A 1 235 ? -15.216 -0.405 -3.381 1.00 95.31 235 GLN A O 1
ATOM 1740 N N . LEU A 1 236 ? -15.330 -1.689 -1.529 1.00 95.00 236 LEU A N 1
ATOM 1741 C CA . LEU A 1 236 ? -13.895 -1.830 -1.360 1.00 95.00 236 LEU A CA 1
ATOM 1742 C C . LEU A 1 236 ? -13.353 -2.885 -2.332 1.00 95.00 236 LEU A C 1
ATOM 1744 O O . LEU A 1 236 ? -13.787 -4.032 -2.378 1.00 95.00 236 LEU A O 1
ATOM 1748 N N . ASN A 1 237 ? -12.351 -2.498 -3.110 1.00 93.75 237 ASN A N 1
ATOM 1749 C CA . ASN A 1 237 ? -11.623 -3.413 -3.968 1.00 93.75 237 ASN A CA 1
ATOM 1750 C C . ASN A 1 237 ? -10.752 -4.348 -3.108 1.00 93.75 237 ASN A C 1
ATOM 1752 O O . ASN A 1 237 ? -10.076 -3.909 -2.176 1.00 93.75 237 ASN A O 1
ATOM 1756 N N . ARG A 1 238 ? -10.727 -5.636 -3.468 1.00 91.69 238 ARG A N 1
ATOM 1757 C CA . ARG A 1 238 ? -9.967 -6.694 -2.790 1.00 91.69 238 ARG A CA 1
ATOM 1758 C C . ARG A 1 238 ? -8.485 -6.363 -2.572 1.00 91.69 238 ARG A C 1
ATOM 1760 O O . ARG A 1 238 ? -7.941 -6.751 -1.541 1.00 91.69 238 ARG A O 1
ATOM 1767 N N . ASP A 1 239 ? -7.855 -5.605 -3.469 1.00 89.56 239 ASP A N 1
ATOM 1768 C CA . ASP A 1 239 ? -6.456 -5.162 -3.327 1.00 89.56 239 ASP A CA 1
ATOM 1769 C C . ASP A 1 239 ? -6.220 -4.356 -2.035 1.00 89.56 239 ASP A C 1
ATOM 1771 O O . ASP A 1 239 ? -5.131 -4.369 -1.453 1.00 89.56 239 ASP A O 1
ATOM 1775 N N . TYR A 1 240 ? -7.258 -3.676 -1.548 1.00 91.38 240 TYR A N 1
ATOM 1776 C CA . TYR A 1 240 ? -7.212 -2.847 -0.349 1.00 91.38 240 TYR A CA 1
ATOM 1777 C C . TYR A 1 240 ? -7.642 -3.595 0.918 1.00 91.38 240 TYR A C 1
ATOM 1779 O O . TYR A 1 240 ? -7.416 -3.092 2.016 1.00 91.38 240 TYR A O 1
ATOM 1787 N N . ALA A 1 241 ? -8.190 -4.810 0.806 1.00 91.44 241 ALA A N 1
ATOM 1788 C CA . ALA A 1 241 ? -8.674 -5.579 1.952 1.00 91.44 241 ALA A CA 1
ATOM 1789 C C . ALA A 1 241 ? -7.546 -5.991 2.912 1.00 91.44 241 ALA A C 1
ATOM 1791 O O . ALA A 1 241 ? -7.652 -5.805 4.122 1.00 91.44 241 ALA A O 1
ATOM 1792 N N . LEU A 1 242 ? -6.431 -6.500 2.379 1.00 89.19 242 LEU A N 1
ATOM 1793 C CA . LEU A 1 242 ? -5.263 -6.887 3.177 1.00 89.19 242 LEU A CA 1
ATOM 1794 C C . LEU A 1 242 ? -4.607 -5.705 3.911 1.00 89.19 242 LEU A C 1
ATOM 1796 O O . LEU A 1 242 ? -4.421 -5.805 5.126 1.00 89.19 242 LEU A O 1
ATOM 1800 N N . PRO A 1 243 ? -4.258 -4.582 3.248 1.00 87.75 243 PRO A N 1
ATOM 1801 C CA . PRO A 1 243 ? -3.711 -3.429 3.956 1.00 87.75 243 PRO A CA 1
ATOM 1802 C C . PRO A 1 243 ? -4.728 -2.768 4.894 1.00 87.75 243 PRO A C 1
ATOM 1804 O O . PRO A 1 243 ? -4.311 -2.224 5.912 1.00 87.75 243 PRO A O 1
ATOM 1807 N N . LEU A 1 244 ? -6.035 -2.837 4.610 1.00 90.06 244 LEU A N 1
ATOM 1808 C CA . LEU A 1 244 ? -7.076 -2.407 5.548 1.00 90.06 244 LEU A CA 1
ATOM 1809 C C . LEU A 1 244 ? -7.057 -3.261 6.821 1.00 90.06 244 LEU A C 1
ATOM 1811 O O . LEU A 1 244 ? -6.959 -2.714 7.913 1.00 90.06 244 LEU A O 1
ATOM 1815 N N . LEU A 1 245 ? -7.083 -4.590 6.693 1.00 89.00 245 LEU A N 1
ATOM 1816 C CA . LEU A 1 245 ? -7.016 -5.504 7.836 1.00 89.00 245 LEU A CA 1
ATOM 1817 C C . LEU A 1 245 ? -5.725 -5.320 8.640 1.00 89.00 245 LEU A C 1
ATOM 1819 O O . LEU A 1 245 ? -5.773 -5.299 9.871 1.00 89.00 245 LEU A O 1
ATOM 1823 N N . ALA A 1 246 ? -4.589 -5.124 7.957 1.00 84.19 246 ALA A N 1
ATOM 1824 C CA . ALA A 1 246 ? -3.318 -4.777 8.592 1.00 84.19 246 ALA A CA 1
ATOM 1825 C C . ALA A 1 246 ? -3.486 -3.596 9.565 1.00 84.19 246 ALA A C 1
ATOM 1827 O O . ALA A 1 246 ? -3.096 -3.676 10.730 1.00 84.19 246 ALA A O 1
ATOM 1828 N N . GLN A 1 247 ? -4.159 -2.546 9.098 1.00 82.38 247 GLN A N 1
ATOM 1829 C CA . GLN A 1 247 ? -4.413 -1.329 9.860 1.00 82.38 247 GLN A CA 1
ATOM 1830 C C . GLN A 1 247 ? -5.432 -1.524 10.973 1.00 82.38 247 GLN A C 1
ATOM 1832 O O . GLN A 1 247 ? -5.209 -1.025 12.073 1.00 82.38 247 GLN A O 1
ATOM 1837 N N . CYS A 1 248 ? -6.522 -2.258 10.729 1.00 85.88 248 CYS A N 1
ATOM 1838 C CA . CYS A 1 248 ? -7.515 -2.555 11.760 1.00 85.88 248 CYS A CA 1
ATOM 1839 C C . CYS A 1 248 ? -6.849 -3.204 12.978 1.00 85.88 248 CYS A C 1
ATOM 1841 O O . CYS A 1 248 ? -7.049 -2.756 14.103 1.00 85.88 248 CYS A O 1
ATOM 1843 N N . HIS A 1 249 ? -5.978 -4.193 12.757 1.00 81.31 249 HIS A N 1
ATOM 1844 C CA . HIS A 1 249 ? -5.231 -4.817 13.846 1.00 81.31 249 HIS A CA 1
ATOM 1845 C C . HIS A 1 249 ? -4.234 -3.868 14.519 1.00 81.31 249 HIS A C 1
ATOM 1847 O O . HIS A 1 249 ? -4.103 -3.919 15.739 1.00 81.31 249 HIS A O 1
ATOM 1853 N N . THR A 1 250 ? -3.536 -3.011 13.765 1.00 77.25 250 THR A N 1
ATOM 1854 C CA . THR A 1 250 ? -2.637 -2.007 14.355 1.00 77.25 250 THR A CA 1
ATOM 1855 C C . THR A 1 250 ? -3.401 -1.018 15.239 1.00 77.25 250 THR A C 1
ATOM 1857 O O . THR A 1 250 ? -2.950 -0.734 16.345 1.00 77.25 250 THR A O 1
ATOM 1860 N N . ILE A 1 251 ? -4.567 -0.536 14.799 1.00 77.12 251 ILE A N 1
ATOM 1861 C CA . ILE A 1 251 ? -5.410 0.383 15.577 1.00 77.12 251 ILE A CA 1
ATOM 1862 C C . ILE A 1 251 ? -5.937 -0.305 16.837 1.00 77.12 251 ILE A C 1
ATOM 1864 O O . ILE A 1 251 ? -5.784 0.240 17.925 1.00 77.12 251 ILE A O 1
ATOM 1868 N N . SER A 1 252 ? -6.469 -1.525 16.727 1.00 78.62 252 SER A N 1
ATOM 1869 C CA . SER A 1 252 ? -7.001 -2.260 17.883 1.00 78.62 252 SER A CA 1
ATOM 1870 C C . SER A 1 252 ? -5.947 -2.652 18.923 1.00 78.62 252 SER A C 1
ATOM 1872 O O . SER A 1 252 ? -6.281 -3.055 20.034 1.00 78.62 252 SER A O 1
ATOM 1874 N N . GLN A 1 253 ? -4.659 -2.536 18.593 1.00 75.06 253 GLN A N 1
ATOM 1875 C CA . GLN A 1 253 ? -3.562 -2.737 19.540 1.00 75.06 253 GLN A CA 1
ATOM 1876 C C . GLN A 1 253 ? -3.143 -1.453 20.274 1.00 75.06 253 GLN A C 1
ATOM 1878 O O . GLN A 1 253 ? -2.398 -1.555 21.249 1.00 75.06 253 GLN A O 1
ATOM 1883 N N . LEU A 1 254 ? -3.616 -0.268 19.862 1.00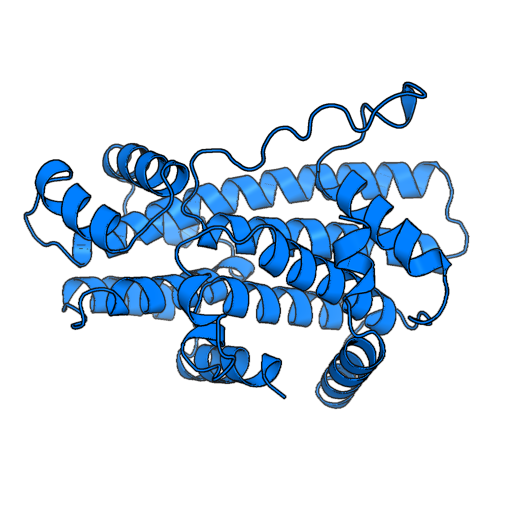 70.44 254 LEU A N 1
ATOM 1884 C CA . LEU A 1 254 ? -3.250 1.005 20.501 1.00 70.44 254 LEU A CA 1
ATOM 1885 C C . LEU A 1 254 ? -3.680 1.057 21.975 1.00 70.44 254 LEU A C 1
ATOM 1887 O O . LEU A 1 254 ? -2.908 1.508 22.820 1.00 70.44 254 LEU A O 1
ATOM 1891 N N . ASP A 1 255 ? -4.855 0.510 22.295 1.00 65.88 255 ASP A N 1
ATOM 1892 C CA . ASP A 1 255 ? -5.452 0.584 23.635 1.00 65.88 255 ASP A CA 1
ATOM 1893 C C . ASP A 1 255 ? -5.212 -0.681 24.489 1.00 65.88 255 ASP A C 1
ATOM 1895 O O . ASP A 1 255 ? -5.883 -0.915 25.492 1.00 65.88 255 ASP A O 1
ATOM 1899 N N . SER A 1 256 ? -4.203 -1.492 24.133 1.00 62.75 256 SER A N 1
ATOM 1900 C CA . SER A 1 256 ? -3.757 -2.711 24.848 1.00 62.75 256 SER A CA 1
ATOM 1901 C C . SER A 1 256 ? -4.809 -3.822 25.040 1.00 62.75 256 SER A C 1
ATOM 1903 O O . SER A 1 256 ? -4.479 -4.873 25.595 1.00 62.75 256 SER A O 1
ATOM 1905 N N . ALA A 1 257 ? -6.046 -3.643 24.570 1.00 74.25 257 ALA A N 1
ATOM 1906 C CA . ALA A 1 257 ? -7.102 -4.648 24.588 1.00 74.25 257 ALA A CA 1
ATOM 1907 C C . ALA A 1 257 ? -8.028 -4.495 23.373 1.00 74.25 257 ALA A C 1
ATOM 1909 O O . ALA A 1 257 ? -8.576 -3.423 23.144 1.00 74.25 257 ALA A O 1
ATOM 1910 N N . VAL A 1 258 ? -8.242 -5.594 22.644 1.00 81.25 258 VAL A N 1
ATOM 1911 C CA . VAL A 1 258 ? -9.216 -5.656 21.546 1.00 81.25 258 VAL A CA 1
ATOM 1912 C C . VAL A 1 258 ? -10.606 -5.895 22.133 1.00 81.25 258 VAL A C 1
ATOM 1914 O O . VAL A 1 258 ? -10.836 -6.875 22.847 1.00 81.25 258 VAL A O 1
ATOM 1917 N N . THR A 1 259 ? -11.543 -5.005 21.841 1.00 86.44 259 THR A N 1
ATOM 1918 C CA . THR A 1 259 ? -12.942 -5.102 22.258 1.00 86.44 259 THR A CA 1
ATOM 1919 C C . THR A 1 259 ? -13.721 -6.119 21.406 1.00 86.44 259 THR A C 1
ATOM 1921 O O . THR A 1 259 ? -13.352 -6.419 20.262 1.00 86.44 259 THR A O 1
ATOM 1924 N N . PRO A 1 260 ? -14.858 -6.644 21.908 1.00 89.31 260 PRO A N 1
ATOM 1925 C CA . PRO A 1 260 ? -15.741 -7.488 21.103 1.00 89.31 260 PRO A CA 1
ATOM 1926 C C . PRO A 1 260 ? -16.280 -6.783 19.850 1.00 89.31 260 PRO A C 1
ATOM 1928 O O . PRO A 1 260 ? -16.456 -7.426 18.820 1.00 89.31 260 PRO A O 1
ATOM 1931 N N . ALA A 1 261 ? -16.521 -5.470 19.920 1.00 89.69 261 ALA A N 1
ATOM 1932 C CA . ALA A 1 261 ? -17.020 -4.690 18.789 1.00 89.69 261 ALA A CA 1
ATOM 1933 C C . ALA A 1 261 ? -15.963 -4.559 17.679 1.00 89.69 261 ALA A C 1
ATOM 1935 O O . ALA A 1 261 ? -16.285 -4.730 16.506 1.00 89.69 261 ALA A O 1
ATOM 1936 N N . GLU A 1 262 ? -14.694 -4.336 18.030 1.00 89.62 262 GLU A N 1
ATOM 1937 C CA . GLU A 1 262 ? -13.595 -4.345 17.053 1.00 89.62 262 GLU A CA 1
ATOM 1938 C C . GLU A 1 262 ? -13.429 -5.714 16.402 1.00 89.62 262 GLU A C 1
ATOM 1940 O O . GLU A 1 262 ? -13.286 -5.808 15.184 1.00 89.62 262 GLU A O 1
ATOM 1945 N N . SER A 1 263 ? -13.504 -6.777 17.209 1.00 90.19 263 SER A N 1
ATOM 1946 C CA . SER A 1 263 ? -13.407 -8.154 16.714 1.00 90.19 263 SER A CA 1
ATOM 1947 C C . SER A 1 263 ? -14.490 -8.442 15.673 1.00 90.19 263 SER A C 1
ATOM 1949 O O . SER A 1 263 ? -14.187 -8.993 14.622 1.00 90.19 263 SER A O 1
ATOM 1951 N N . GLN A 1 264 ? -15.725 -7.979 15.901 1.00 92.06 264 GLN A N 1
ATOM 1952 C CA . GLN A 1 264 ? -16.823 -8.125 14.938 1.00 92.06 264 GLN A CA 1
ATOM 1953 C C . GLN A 1 264 ? -16.561 -7.393 13.617 1.00 92.06 264 GLN A C 1
ATOM 1955 O O . GLN A 1 264 ? -16.854 -7.936 12.552 1.00 92.06 264 GLN A O 1
ATOM 1960 N N . VAL A 1 265 ? -16.009 -6.176 13.655 1.00 92.25 265 VAL A N 1
ATOM 1961 C CA . VAL A 1 265 ? -15.663 -5.436 12.429 1.00 92.25 265 VAL A CA 1
ATOM 1962 C C . VAL A 1 265 ? -14.556 -6.165 11.660 1.00 92.25 265 VAL A C 1
ATOM 1964 O O . VAL A 1 265 ? -14.687 -6.364 10.454 1.00 92.25 265 VAL A O 1
ATOM 1967 N N . ILE A 1 266 ? -13.500 -6.616 12.347 1.00 91.50 266 ILE A N 1
ATOM 1968 C CA . ILE A 1 266 ? -12.384 -7.359 11.737 1.00 91.50 266 ILE A CA 1
ATOM 1969 C C . ILE A 1 266 ? -12.866 -8.684 11.135 1.00 91.50 266 ILE A C 1
ATOM 1971 O O . ILE A 1 266 ? -12.534 -8.990 9.989 1.00 91.50 266 ILE A O 1
ATOM 1975 N N . GLU A 1 267 ? -13.672 -9.458 11.867 1.00 92.31 267 GLU A N 1
ATOM 1976 C CA . GLU A 1 267 ? -14.251 -10.722 11.393 1.00 92.31 267 GLU A CA 1
ATOM 1977 C C . GLU A 1 267 ? -15.091 -10.514 10.137 1.00 92.31 267 GLU A C 1
ATOM 1979 O O . GLU A 1 267 ? -14.981 -11.285 9.188 1.00 92.31 267 GLU A O 1
ATOM 1984 N N . LYS A 1 268 ? -15.877 -9.439 10.095 1.00 94.31 268 LYS A N 1
ATOM 1985 C CA . LYS A 1 268 ? -16.712 -9.121 8.942 1.00 94.31 268 LYS A CA 1
ATOM 1986 C C . LYS A 1 268 ? -15.895 -8.784 7.697 1.00 94.31 268 LYS A C 1
ATOM 1988 O O . LYS A 1 268 ? -16.183 -9.309 6.628 1.00 94.31 268 LYS A O 1
ATOM 1993 N N . ILE A 1 269 ? -14.845 -7.969 7.837 1.00 93.50 269 ILE A N 1
ATOM 1994 C CA . ILE A 1 269 ? -13.912 -7.687 6.733 1.00 93.50 269 ILE A CA 1
ATOM 1995 C C . ILE A 1 269 ? -13.238 -8.990 6.269 1.00 93.50 269 ILE A C 1
ATOM 1997 O O . ILE A 1 269 ? -13.121 -9.249 5.075 1.00 93.50 269 ILE A O 1
ATOM 2001 N N . THR A 1 270 ? -12.817 -9.830 7.216 1.00 92.00 270 THR A N 1
ATOM 2002 C CA . THR A 1 270 ? -12.152 -11.114 6.943 1.00 92.00 270 THR A CA 1
ATOM 2003 C C . THR A 1 270 ? -13.056 -12.058 6.146 1.00 92.00 270 THR A C 1
ATOM 2005 O O . THR A 1 270 ? -12.604 -12.664 5.176 1.00 92.00 270 THR A O 1
ATOM 2008 N N . GLN A 1 271 ? -14.332 -12.149 6.533 1.00 92.94 271 GLN A N 1
ATOM 2009 C CA . GLN A 1 271 ? -15.342 -12.972 5.867 1.00 92.94 271 GLN A CA 1
ATOM 2010 C C . GLN A 1 271 ? -15.673 -12.459 4.464 1.00 92.94 271 GLN A C 1
ATOM 2012 O O . GLN A 1 271 ? -15.724 -13.263 3.539 1.00 92.94 271 GLN A O 1
ATOM 2017 N N . GLU A 1 272 ? -15.849 -11.146 4.296 1.00 94.81 272 GLU A N 1
ATOM 2018 C CA . GLU A 1 272 ? -16.195 -10.553 2.999 1.00 94.81 272 GLU A CA 1
ATOM 2019 C C . GLU A 1 272 ? -15.117 -10.814 1.937 1.00 94.81 272 GLU A C 1
ATOM 2021 O O . GLU A 1 272 ? -15.415 -11.159 0.796 1.00 94.81 272 GLU A O 1
ATOM 2026 N N . PHE A 1 273 ? -13.841 -10.689 2.313 1.00 93.06 273 PHE A N 1
ATOM 2027 C CA . PHE A 1 273 ? -12.731 -10.795 1.361 1.00 93.06 273 PHE A CA 1
ATOM 2028 C C . PHE A 1 273 ? -12.059 -12.171 1.308 1.00 93.06 273 PHE A C 1
ATOM 2030 O O . PHE A 1 273 ? -11.108 -12.346 0.530 1.00 93.06 273 PHE A O 1
ATOM 2037 N N . ASP A 1 274 ? -12.549 -13.132 2.099 1.00 90.75 274 ASP A N 1
ATOM 2038 C CA . ASP A 1 274 ? -11.969 -14.470 2.264 1.00 90.75 274 ASP A CA 1
ATOM 2039 C C . ASP A 1 274 ? -10.455 -14.384 2.531 1.00 90.75 274 ASP A C 1
ATOM 2041 O O . ASP A 1 274 ? -9.616 -14.882 1.775 1.00 90.75 274 ASP A O 1
ATOM 2045 N N . VAL A 1 275 ? -10.096 -13.610 3.560 1.00 83.50 275 VAL A N 1
ATOM 2046 C CA . VAL A 1 275 ? -8.702 -13.332 3.926 1.00 83.50 275 VAL A CA 1
ATOM 2047 C C . VAL A 1 275 ? -8.288 -14.186 5.118 1.00 83.50 275 VAL A C 1
ATOM 2049 O O . VAL A 1 275 ? -8.965 -14.224 6.136 1.00 83.50 275 VAL A O 1
ATOM 2052 N N . ASP A 1 276 ? -7.118 -14.814 5.041 1.00 77.06 276 ASP A N 1
ATOM 2053 C CA . ASP A 1 276 ? -6.503 -15.472 6.194 1.00 77.06 276 ASP A CA 1
ATOM 2054 C C . ASP A 1 276 ? -5.649 -14.470 6.994 1.00 77.06 276 ASP A C 1
ATOM 2056 O O . ASP A 1 276 ? -4.652 -13.941 6.496 1.00 77.06 276 ASP A O 1
ATOM 2060 N N . VAL A 1 277 ? -6.003 -14.229 8.259 1.00 69.81 277 VAL A N 1
ATOM 2061 C CA . VAL A 1 277 ? -5.248 -13.351 9.174 1.00 69.81 277 VAL A CA 1
ATOM 2062 C C . VAL A 1 277 ? -3.800 -13.833 9.359 1.00 69.81 277 VAL A C 1
ATOM 2064 O O . VAL A 1 277 ? -2.879 -13.019 9.480 1.00 69.81 277 VAL A O 1
ATOM 2067 N N . GLU A 1 278 ? -3.552 -15.146 9.317 1.00 71.31 278 GLU A N 1
ATOM 2068 C CA . GLU A 1 278 ? -2.193 -15.698 9.369 1.00 71.31 278 GLU A CA 1
ATOM 2069 C C . GLU A 1 278 ? -1.401 -15.407 8.088 1.00 71.31 278 GLU A C 1
ATOM 2071 O O . GLU A 1 278 ? -0.172 -15.287 8.134 1.00 71.31 278 GLU A O 1
ATOM 2076 N N . ALA A 1 279 ? -2.071 -15.219 6.947 1.00 70.25 279 ALA A N 1
ATOM 2077 C CA . ALA A 1 279 ? -1.416 -14.761 5.727 1.00 70.25 279 ALA A CA 1
ATOM 2078 C C . ALA A 1 279 ? -0.902 -13.321 5.878 1.00 70.25 279 ALA A C 1
ATOM 2080 O O . ALA A 1 279 ? 0.215 -13.035 5.446 1.00 70.25 279 ALA A O 1
ATOM 2081 N N . ILE A 1 280 ? -1.639 -12.443 6.569 1.00 69.88 280 ILE A N 1
ATOM 2082 C CA . ILE A 1 280 ? -1.207 -11.056 6.809 1.00 69.88 280 ILE A CA 1
ATOM 2083 C C . ILE A 1 280 ? 0.059 -11.020 7.677 1.00 69.88 280 ILE A C 1
ATOM 2085 O O . ILE A 1 280 ? 1.020 -10.325 7.347 1.00 69.88 280 ILE A O 1
ATOM 2089 N N . LYS A 1 281 ? 0.118 -11.837 8.739 1.00 68.81 281 LYS A N 1
ATOM 2090 C CA . LYS A 1 281 ? 1.312 -11.955 9.598 1.00 68.81 281 LYS A CA 1
ATOM 2091 C C . LYS A 1 281 ? 2.535 -12.479 8.842 1.00 68.81 281 LYS A C 1
ATOM 2093 O O . LYS A 1 281 ? 3.645 -12.005 9.071 1.00 68.81 281 LYS A O 1
ATOM 2098 N N . LYS A 1 282 ? 2.342 -13.444 7.935 1.00 71.38 282 LYS A N 1
ATOM 2099 C CA . LYS A 1 282 ? 3.414 -13.987 7.081 1.00 71.38 282 LYS A CA 1
ATOM 2100 C C . LYS A 1 282 ? 3.929 -12.963 6.067 1.00 71.38 282 LYS A C 1
ATOM 2102 O O . LYS A 1 282 ? 5.124 -12.930 5.803 1.00 71.38 282 LYS A O 1
ATOM 2107 N N . ILE A 1 283 ? 3.046 -12.134 5.510 1.00 71.38 283 ILE A N 1
ATOM 2108 C CA . ILE A 1 283 ? 3.422 -11.033 4.609 1.00 71.38 283 ILE A CA 1
ATOM 2109 C C . ILE A 1 283 ? 4.206 -9.960 5.376 1.00 71.38 283 ILE A C 1
ATOM 2111 O O . ILE A 1 283 ? 5.239 -9.481 4.924 1.00 71.38 283 ILE A O 1
ATOM 2115 N N . ALA A 1 284 ? 3.753 -9.611 6.577 1.00 62.81 284 ALA A N 1
ATOM 2116 C CA . ALA A 1 284 ? 4.425 -8.641 7.432 1.00 62.81 284 ALA A CA 1
ATOM 2117 C C . ALA A 1 284 ? 5.865 -9.056 7.803 1.00 62.81 284 ALA A C 1
ATOM 2119 O O . ALA A 1 284 ? 6.742 -8.197 7.909 1.00 62.81 284 ALA A O 1
ATOM 2120 N N . SER A 1 285 ? 6.125 -10.357 7.976 1.00 63.69 285 SER A N 1
ATOM 2121 C CA . SER A 1 285 ? 7.453 -10.879 8.317 1.00 63.69 285 SER A CA 1
ATOM 2122 C C . SER A 1 285 ? 8.379 -11.101 7.115 1.00 63.69 285 SER A C 1
ATOM 2124 O O . SER A 1 285 ? 9.594 -11.140 7.307 1.00 63.69 285 SER A O 1
ATOM 2126 N N . SER A 1 286 ? 7.869 -11.198 5.879 1.00 64.31 286 SER A N 1
ATOM 2127 C CA . SER A 1 286 ? 8.710 -11.444 4.692 1.00 64.31 286 SER A CA 1
ATOM 2128 C C . SER A 1 286 ? 9.602 -10.258 4.316 1.00 64.31 286 SER A C 1
ATOM 2130 O O . SER A 1 286 ? 10.686 -10.462 3.779 1.00 64.31 286 SER A O 1
ATOM 2132 N N . ILE A 1 287 ? 9.202 -9.031 4.659 1.00 60.16 287 ILE A N 1
ATOM 2133 C CA . ILE A 1 287 ? 9.962 -7.799 4.370 1.00 60.16 287 ILE A CA 1
ATOM 2134 C C . ILE A 1 287 ? 11.197 -7.636 5.290 1.00 60.16 287 ILE A C 1
ATOM 2136 O O . ILE A 1 287 ? 12.081 -6.814 5.030 1.00 60.16 287 ILE A O 1
ATOM 2140 N N . GLN A 1 288 ? 11.290 -8.440 6.355 1.00 53.44 288 GLN A N 1
ATOM 2141 C CA . GLN A 1 288 ? 12.338 -8.352 7.381 1.00 53.44 288 GLN A CA 1
ATOM 2142 C C . GLN A 1 288 ? 13.616 -9.143 7.046 1.00 53.44 288 GLN A C 1
ATOM 2144 O O . GLN A 1 288 ? 14.627 -8.941 7.721 1.00 53.44 288 GLN A O 1
ATOM 2149 N N . GLY A 1 289 ? 13.574 -10.030 6.041 1.00 41.56 289 GLY A N 1
ATOM 2150 C CA . GLY A 1 289 ? 14.696 -10.895 5.633 1.00 41.56 289 GLY A CA 1
ATOM 2151 C C . GLY A 1 289 ? 15.400 -10.483 4.346 1.00 41.56 289 GLY A C 1
ATOM 2152 O O . GLY A 1 289 ? 15.205 -9.338 3.887 1.00 41.56 289 GLY A O 1
#

Sequence (289 aa):
LLGIINQVDVVKAEADVQKLQQKYPDEKPNQIAHRLMMEKAVYGGGMGLATSLLPGAALALLTVDLAATTLLQSEMVYQIAAAYGLDLKDPARKGEVLGIFGLSLGGSRAIKAGLGLLKATPVAGAAIGASANATMIYALGYAACRFYEAQLHSEASTEKLVESQAASEKYLETAIAQQAIMDRILVHIIVASHPGKSWEDILPSLQAAKLSSASLEAIANNINQQQPLDTLLDQLNRDYALPLLAQCHTISQLDSAVTPAESQVIEKITQEFDVDVEAIKKIASSIQG

Secondary structure (DSSP, 8-state):
-HHHHTT--HHHHHHHHHHHHHHSTT--HHHHHHHHHHHHHHHHTTHHHHS---TTGGGTTTTT-HHHHHHHHHHHHHHHHHHTT--TTSTHHHHHHHHHHHHHTTTHHHHTTT--------S-SS--HHHHHHHHHHHHHHHHHHHHHHHHTS---HHHHHHHHHHHHHHHHHHHHHHHHHHHHHHHHHHHTSTT--HHHHHHHHHHTT--HHHHHHHHHHHTS---HHHHHHHS-HHHHHHHHHHHHHHHTTTSS--HHHHHHHHHHHHHHT--HHHHHHHHHHTT-